Protein AF-A0A4R4LCG3-F1 (afdb_monomer)

Nearest PDB structures (foldseek):
  8xma-assembly1_A  TM=4.421E-01  e=1.703E+00  Homo sapiens
  8zsb-assembly1_B  TM=4.453E-01  e=2.040E+00  Homo sapiens
  8xn1-assembly1_A  TM=3.916E-01  e=2.301E+00  Homo sapiens
  3wgq-assembly1_A  TM=4.290E-01  e=6.408E+00  Clostridium tetani E88
  8xn1-assembly1_B  TM=3.915E-01  e=6.806E+00  Homo sapiens

Mean predicted aligned error: 6.51 Å

Structure (mmCIF, N/CA/C/O backbone):
data_AF-A0A4R4LCG3-F1
#
_entry.id   AF-A0A4R4LCG3-F1
#
loop_
_atom_site.group_PDB
_atom_site.id
_atom_site.type_symbol
_atom_site.label_atom_id
_atom_site.label_alt_id
_atom_site.label_comp_id
_atom_site.label_asym_id
_atom_site.label_entity_id
_atom_site.label_seq_id
_atom_site.pdbx_PDB_ins_code
_atom_site.Cartn_x
_atom_site.Cartn_y
_atom_site.Cartn_z
_atom_site.occupancy
_atom_site.B_iso_or_equiv
_atom_site.auth_seq_id
_atom_site.auth_comp_id
_atom_site.auth_asym_id
_atom_site.auth_atom_id
_atom_site.pdbx_PDB_model_num
ATOM 1 N N . MET A 1 1 ? -8.366 -10.152 -12.809 1.00 72.94 1 MET A N 1
ATOM 2 C CA . MET A 1 1 ? -8.623 -8.871 -12.114 1.00 72.94 1 MET A CA 1
ATOM 3 C C . MET A 1 1 ? -8.380 -7.766 -13.117 1.00 72.94 1 MET A C 1
ATOM 5 O O . MET A 1 1 ? -7.430 -7.906 -13.877 1.00 72.94 1 MET A O 1
ATOM 9 N N . THR A 1 2 ? -9.217 -6.734 -13.146 1.00 79.12 2 THR A N 1
ATOM 10 C CA . THR A 1 2 ? -9.158 -5.692 -14.180 1.00 79.12 2 THR A CA 1
ATOM 11 C C . THR A 1 2 ? -9.152 -4.317 -13.518 1.00 79.12 2 THR A C 1
ATOM 13 O O . THR A 1 2 ? -9.908 -4.125 -12.567 1.00 79.12 2 THR A O 1
ATOM 16 N N . ASP A 1 3 ? -8.297 -3.390 -13.962 1.00 75.56 3 ASP A N 1
ATOM 17 C CA . ASP A 1 3 ? -8.367 -1.995 -13.498 1.00 75.56 3 ASP A CA 1
ATOM 18 C C . ASP A 1 3 ? -9.461 -1.200 -14.235 1.00 75.56 3 ASP A C 1
ATOM 20 O O . ASP A 1 3 ? -10.133 -1.687 -15.146 1.00 75.56 3 ASP A O 1
ATOM 24 N N . HIS A 1 4 ? -9.617 0.069 -13.857 1.00 72.50 4 HIS A N 1
ATOM 25 C CA . HIS A 1 4 ? -10.562 0.990 -14.488 1.00 72.50 4 HIS A CA 1
ATOM 26 C C . HIS A 1 4 ? -10.222 1.330 -15.951 1.00 72.50 4 HIS A C 1
ATOM 28 O O . HIS A 1 4 ? -11.061 1.892 -16.649 1.00 72.50 4 HIS A O 1
ATOM 34 N N . SER A 1 5 ? -9.012 1.010 -16.420 1.00 71.94 5 SER A N 1
ATOM 35 C CA . SER A 1 5 ? -8.612 1.173 -17.821 1.00 71.94 5 SER A CA 1
ATOM 36 C C . SER A 1 5 ? -8.962 -0.040 -18.690 1.00 71.94 5 SER A C 1
ATOM 38 O O . SER A 1 5 ? -8.779 -0.002 -19.906 1.00 71.94 5 SER A O 1
ATOM 40 N N . GLY A 1 6 ? -9.477 -1.115 -18.085 1.00 79.12 6 GLY A N 1
ATOM 41 C CA . GLY A 1 6 ? -9.740 -2.380 -18.766 1.00 79.12 6 GLY A CA 1
ATOM 42 C C . GLY A 1 6 ? -8.518 -3.302 -18.838 1.00 79.12 6 GLY A C 1
ATOM 43 O O . GLY A 1 6 ? -8.605 -4.376 -19.440 1.00 79.12 6 GLY A O 1
ATOM 44 N N . TYR A 1 7 ? -7.390 -2.939 -18.214 1.00 83.50 7 TYR A N 1
ATOM 45 C CA . TYR A 1 7 ? -6.199 -3.784 -18.182 1.00 83.50 7 TYR A CA 1
ATOM 46 C C . TYR A 1 7 ? -6.428 -4.992 -17.280 1.00 83.50 7 TYR A C 1
ATOM 48 O O . TYR A 1 7 ? -6.751 -4.842 -16.103 1.00 83.50 7 TYR A O 1
ATOM 56 N N . THR A 1 8 ? -6.224 -6.196 -17.816 1.00 87.81 8 THR A N 1
ATOM 57 C CA . THR A 1 8 ? -6.342 -7.435 -17.041 1.00 87.81 8 THR A CA 1
ATOM 58 C C . THR A 1 8 ? -4.985 -7.846 -16.487 1.00 87.81 8 THR A C 1
ATOM 60 O O . THR A 1 8 ? -4.067 -8.167 -17.239 1.00 87.81 8 THR A O 1
ATOM 63 N N . PHE A 1 9 ? -4.885 -7.874 -15.162 1.00 86.56 9 PHE A N 1
ATOM 64 C CA . PHE A 1 9 ? -3.697 -8.330 -14.450 1.00 86.56 9 PHE A CA 1
ATOM 65 C C . PHE A 1 9 ? -3.470 -9.819 -14.664 1.00 86.56 9 PHE A C 1
ATOM 67 O O . PHE A 1 9 ? -4.397 -10.631 -14.563 1.00 86.56 9 PHE A O 1
ATOM 74 N N . SER A 1 10 ? -2.215 -10.145 -14.943 1.00 88.94 10 SER A N 1
ATOM 75 C CA . SER A 1 10 ? -1.728 -11.486 -15.215 1.00 88.94 10 SER A CA 1
ATOM 76 C C . SER A 1 10 ? -0.822 -11.981 -14.088 1.00 88.94 10 SER A C 1
ATOM 78 O O . SER A 1 10 ? -0.462 -11.239 -13.173 1.00 88.94 10 SER A O 1
ATOM 80 N N . GLU A 1 11 ? -0.395 -13.238 -14.192 1.00 89.25 11 GLU A N 1
ATOM 81 C CA . GLU A 1 11 ? 0.592 -13.840 -13.290 1.00 89.25 11 GLU A CA 1
ATOM 82 C C . GLU A 1 11 ? 1.872 -13.000 -13.169 1.00 89.25 11 GLU A C 1
ATOM 84 O O . GLU A 1 11 ? 2.453 -12.930 -12.091 1.00 89.25 11 GLU A O 1
ATOM 89 N N . ARG A 1 12 ? 2.272 -12.288 -14.233 1.00 92.12 12 ARG A N 1
ATOM 90 C CA . ARG A 1 12 ? 3.442 -11.400 -14.217 1.00 92.12 12 ARG A CA 1
ATOM 91 C C . ARG A 1 12 ? 3.322 -10.317 -13.149 1.00 92.12 12 ARG A C 1
ATOM 93 O O . ARG A 1 12 ? 4.276 -10.093 -12.414 1.00 92.12 12 ARG A O 1
ATOM 100 N N . GLU A 1 13 ? 2.183 -9.633 -13.064 1.00 92.69 13 GLU A N 1
ATOM 101 C CA . GLU A 1 13 ? 1.999 -8.551 -12.093 1.00 92.69 13 GLU A CA 1
ATOM 102 C C . GLU A 1 13 ? 1.850 -9.091 -10.670 1.00 92.69 13 GLU A C 1
ATOM 104 O O . GLU A 1 13 ? 2.425 -8.519 -9.746 1.00 92.69 13 GLU A O 1
ATOM 109 N N . PHE A 1 14 ? 1.161 -10.223 -10.492 1.00 91.75 14 PHE A N 1
ATOM 110 C CA . PHE A 1 14 ? 1.054 -10.878 -9.185 1.00 91.75 14 PHE A CA 1
ATOM 111 C C . PHE A 1 14 ? 2.423 -11.342 -8.680 1.00 91.75 14 PHE A C 1
ATOM 113 O O . PHE A 1 14 ? 2.841 -10.946 -7.590 1.00 91.75 14 PHE A O 1
ATOM 120 N N . ALA A 1 15 ? 3.188 -12.055 -9.511 1.00 92.50 15 ALA A N 1
ATOM 121 C CA . ALA A 1 15 ? 4.554 -12.464 -9.198 1.00 92.50 15 ALA A CA 1
ATOM 122 C C . ALA A 1 15 ? 5.458 -11.254 -8.934 1.00 92.50 15 ALA A C 1
ATOM 124 O O . ALA A 1 15 ? 6.221 -11.248 -7.965 1.00 92.50 15 ALA A O 1
ATOM 125 N N . PHE A 1 16 ? 5.333 -10.195 -9.746 1.00 94.81 16 PHE A N 1
ATOM 126 C CA . PHE A 1 16 ? 6.096 -8.974 -9.531 1.00 94.81 16 PHE A CA 1
ATOM 127 C C . PHE A 1 16 ? 5.750 -8.321 -8.201 1.00 94.81 16 PHE A C 1
ATOM 129 O O . PHE A 1 16 ? 6.680 -7.940 -7.515 1.00 94.81 16 PHE A O 1
ATOM 136 N N . SER A 1 17 ? 4.478 -8.242 -7.801 1.00 92.69 17 SER A N 1
ATOM 137 C CA . SER A 1 17 ? 4.048 -7.729 -6.486 1.00 92.69 17 SER A CA 1
ATOM 138 C C . SER A 1 17 ? 4.373 -8.668 -5.314 1.00 92.69 17 SER A C 1
ATOM 140 O O . SER A 1 17 ? 4.374 -8.245 -4.162 1.00 92.69 17 SER A O 1
ATOM 142 N N . GLY A 1 18 ? 4.713 -9.932 -5.594 1.00 92.81 18 GLY A N 1
ATOM 143 C CA . GLY A 1 18 ? 4.906 -10.980 -4.588 1.00 92.81 18 GLY A CA 1
ATOM 144 C C . GLY A 1 18 ? 3.620 -11.396 -3.889 1.00 92.81 18 GLY A C 1
ATOM 145 O O . GLY A 1 18 ? 3.667 -11.791 -2.729 1.00 92.81 18 GLY A O 1
ATOM 146 N N . VAL A 1 19 ? 2.496 -11.282 -4.588 1.00 91.62 19 VAL A N 1
ATOM 147 C CA . VAL A 1 19 ? 1.176 -11.675 -4.104 1.00 91.62 19 VAL A CA 1
ATOM 148 C C . VAL A 1 19 ? 0.817 -13.024 -4.721 1.00 91.62 19 VAL A C 1
ATOM 150 O O . VAL A 1 19 ? 0.900 -13.188 -5.942 1.00 91.62 19 VAL A O 1
ATOM 153 N N . SER A 1 20 ? 0.408 -13.990 -3.895 1.00 90.50 20 SER A N 1
ATOM 154 C CA . SER A 1 20 ? -0.093 -15.278 -4.393 1.00 90.50 20 SER A CA 1
ATOM 155 C C . SER A 1 20 ? -1.541 -15.169 -4.897 1.00 90.50 20 SER A C 1
ATOM 157 O O . SER A 1 20 ? -2.292 -14.293 -4.455 1.00 90.50 20 SER A O 1
ATOM 159 N N . PRO A 1 21 ? -1.994 -16.072 -5.786 1.00 87.06 21 PRO A N 1
ATOM 160 C CA . PRO A 1 21 ? -3.405 -16.155 -6.155 1.00 87.06 21 PRO A CA 1
ATOM 161 C C . PRO A 1 21 ? -4.346 -16.313 -4.950 1.00 87.06 21 PRO A C 1
ATOM 163 O O . PRO A 1 21 ? -5.444 -15.757 -4.979 1.00 87.06 21 PRO A O 1
ATOM 166 N N . GLU A 1 22 ? -3.922 -17.012 -3.887 1.00 90.50 22 GLU A N 1
ATOM 167 C CA . GLU A 1 22 ? -4.723 -17.131 -2.660 1.00 90.50 22 GLU A CA 1
ATOM 168 C C . GLU A 1 22 ? -4.878 -15.781 -1.962 1.00 90.50 22 GLU A C 1
ATOM 170 O O . GLU A 1 22 ? -5.989 -15.421 -1.598 1.00 90.50 22 GLU A O 1
ATOM 175 N N . GLN A 1 23 ? -3.814 -14.980 -1.859 1.00 91.88 23 GLN A N 1
ATOM 176 C CA . GLN A 1 23 ? -3.902 -13.644 -1.259 1.00 91.88 23 GLN A CA 1
ATOM 177 C C . GLN A 1 23 ? -4.811 -12.705 -2.060 1.00 91.88 23 GLN A C 1
ATOM 179 O O . GLN A 1 23 ? -5.553 -11.912 -1.483 1.00 91.88 23 GLN A O 1
ATOM 184 N N . VAL A 1 24 ? -4.800 -12.805 -3.395 1.00 89.25 24 VAL A N 1
ATOM 185 C CA . VAL A 1 24 ? -5.755 -12.062 -4.235 1.00 89.25 24 VAL A CA 1
ATOM 186 C C . VAL A 1 24 ? -7.186 -12.517 -3.953 1.00 89.25 24 VAL A C 1
ATOM 188 O O . VAL A 1 24 ? -8.093 -11.685 -3.898 1.00 89.25 24 VAL A O 1
ATOM 191 N N . TRP A 1 25 ? -7.407 -13.823 -3.799 1.00 89.31 25 TRP A N 1
ATOM 192 C CA . TRP A 1 25 ? -8.720 -14.369 -3.469 1.00 89.31 25 TRP A CA 1
ATOM 193 C C . TRP A 1 25 ? -9.198 -13.931 -2.083 1.00 89.31 25 TRP A C 1
ATOM 195 O O . TRP A 1 25 ? -10.339 -13.483 -1.959 1.00 89.31 25 TRP A O 1
ATOM 205 N N . ASP A 1 26 ? -8.333 -14.007 -1.073 1.00 92.75 26 ASP A N 1
ATOM 206 C CA . ASP A 1 26 ? -8.634 -13.592 0.294 1.00 92.75 26 ASP A CA 1
ATOM 207 C C . ASP A 1 26 ? -8.966 -12.099 0.348 1.00 92.75 26 ASP A C 1
ATOM 209 O O . ASP A 1 26 ? -9.985 -11.731 0.927 1.00 92.75 26 ASP A O 1
ATOM 213 N N . MET A 1 27 ? -8.206 -11.247 -0.346 1.00 91.88 27 MET A N 1
ATOM 214 C CA . MET A 1 27 ? -8.524 -9.820 -0.458 1.00 91.88 27 MET A CA 1
ATOM 215 C C . MET A 1 27 ? -9.879 -9.597 -1.137 1.00 91.88 27 MET A C 1
ATOM 217 O O . MET A 1 27 ? -10.705 -8.850 -0.626 1.00 91.88 27 MET A O 1
ATOM 221 N N . ARG A 1 28 ? -10.160 -10.268 -2.262 1.00 87.69 28 ARG A N 1
ATOM 222 C CA . ARG A 1 28 ? -11.447 -10.117 -2.973 1.00 87.69 28 ARG A CA 1
ATOM 223 C C . ARG A 1 28 ? -12.643 -10.638 -2.186 1.00 87.69 28 ARG A C 1
ATOM 225 O O . ARG A 1 28 ? -13.750 -10.155 -2.393 1.00 87.69 28 ARG A O 1
ATOM 232 N N . SER A 1 29 ? -12.419 -11.636 -1.342 1.00 89.75 29 SER A N 1
ATOM 233 C CA . SER A 1 29 ? -13.445 -12.241 -0.494 1.00 89.75 29 SER A CA 1
ATOM 234 C C . SER A 1 29 ? -13.516 -11.584 0.881 1.00 89.75 29 SER A C 1
ATOM 236 O O . SER A 1 29 ? -14.202 -12.113 1.750 1.00 89.75 29 SER A O 1
ATOM 238 N N . HIS A 1 30 ? -12.799 -10.472 1.091 1.00 91.44 30 HIS A N 1
ATOM 239 C CA . HIS A 1 30 ? -12.781 -9.748 2.359 1.00 91.44 30 HIS A CA 1
ATOM 240 C C . HIS A 1 30 ? -12.375 -10.653 3.542 1.00 91.44 30 HIS A C 1
ATOM 242 O O . HIS A 1 30 ? -12.956 -10.596 4.623 1.00 91.44 30 HIS A O 1
ATOM 248 N N . ARG A 1 31 ? -11.380 -11.524 3.329 1.00 93.62 31 ARG A N 1
ATOM 249 C CA . ARG A 1 31 ? -10.801 -12.405 4.357 1.00 93.62 31 ARG A CA 1
ATOM 250 C C . ARG A 1 31 ? -9.495 -11.879 4.930 1.00 93.62 31 ARG A C 1
ATOM 252 O O . ARG A 1 31 ? -9.269 -12.041 6.117 1.00 93.62 31 ARG A O 1
ATOM 259 N N . ALA A 1 32 ? -8.646 -11.267 4.108 1.00 94.81 32 ALA A N 1
ATOM 260 C CA . ALA A 1 32 ? -7.409 -10.621 4.547 1.00 94.81 32 ALA A CA 1
ATOM 261 C C . ALA A 1 32 ? -6.948 -9.590 3.508 1.00 94.81 32 ALA A C 1
ATOM 263 O O . ALA A 1 32 ? -7.122 -9.830 2.311 1.00 94.81 32 ALA A O 1
ATOM 264 N N . PRO A 1 33 ? -6.347 -8.458 3.910 1.00 94.94 33 PRO A N 1
ATOM 265 C CA . PRO A 1 33 ? -5.770 -7.515 2.965 1.00 94.94 33 PRO A CA 1
ATOM 266 C C . PRO A 1 33 ? -4.483 -8.057 2.338 1.00 94.94 33 PRO A C 1
ATOM 268 O O . PRO A 1 33 ? -3.832 -8.965 2.862 1.00 94.94 33 PRO A O 1
ATOM 271 N N . LEU A 1 34 ? -4.083 -7.465 1.212 1.00 93.31 34 LEU A N 1
ATOM 272 C CA . LEU A 1 34 ? -2.829 -7.830 0.554 1.00 93.31 34 LEU A CA 1
ATOM 273 C C . LEU A 1 34 ? -1.634 -7.560 1.468 1.00 93.31 34 LEU A C 1
ATOM 275 O O . LEU A 1 34 ? -1.569 -6.531 2.131 1.00 93.31 34 LEU A O 1
ATOM 279 N N . GLY A 1 35 ? -0.668 -8.479 1.475 1.00 92.06 35 GLY A N 1
ATOM 280 C CA . GLY A 1 35 ? 0.510 -8.375 2.339 1.00 92.06 35 GLY A CA 1
ATOM 281 C C . GLY A 1 35 ? 0.296 -8.867 3.774 1.00 92.06 35 GLY A C 1
ATOM 282 O O . GLY A 1 35 ? 1.245 -8.819 4.557 1.00 92.06 35 GLY A O 1
ATOM 283 N N . MET A 1 36 ? -0.891 -9.387 4.109 1.00 94.19 36 MET A N 1
ATOM 284 C CA . MET A 1 36 ? -1.190 -10.008 5.400 1.00 94.19 36 MET A CA 1
ATOM 285 C C . MET A 1 36 ? -1.772 -11.417 5.211 1.00 94.19 36 MET A C 1
ATOM 287 O O . MET A 1 36 ? -2.437 -11.700 4.215 1.00 94.19 36 MET A O 1
ATOM 291 N N . ARG A 1 37 ? -1.493 -12.330 6.150 1.00 93.88 37 ARG A N 1
ATOM 292 C CA . ARG A 1 37 ? -2.159 -13.644 6.214 1.00 93.88 37 ARG A CA 1
ATOM 293 C C . ARG A 1 37 ? -3.486 -13.527 6.959 1.00 93.88 37 ARG A C 1
ATOM 295 O O . ARG A 1 37 ? -3.621 -12.646 7.804 1.00 93.88 37 ARG A O 1
ATOM 302 N N . THR A 1 38 ? -4.414 -14.450 6.711 1.00 94.88 38 THR A N 1
ATOM 303 C CA . THR A 1 38 ? -5.727 -14.456 7.383 1.00 94.88 38 THR A CA 1
ATOM 304 C C . THR A 1 38 ? -5.585 -14.482 8.906 1.00 94.88 38 THR A C 1
ATOM 306 O O . THR A 1 38 ? -6.203 -13.675 9.585 1.00 94.88 38 THR A O 1
ATOM 309 N N . GLU A 1 39 ? -4.682 -15.297 9.453 1.00 95.38 39 GLU A N 1
ATOM 310 C CA . GLU A 1 39 ? -4.512 -15.402 10.909 1.00 95.38 39 GLU A CA 1
ATOM 311 C C . GLU A 1 39 ? -3.977 -14.101 11.525 1.00 95.38 39 GLU A C 1
ATOM 313 O O . GLU A 1 39 ? -4.370 -13.713 12.621 1.00 95.38 39 GLU A O 1
ATOM 318 N N . GLN A 1 40 ? -3.091 -13.408 10.803 1.00 95.81 40 GLN A N 1
ATOM 319 C CA . GLN A 1 40 ? -2.584 -12.099 11.220 1.00 95.81 40 GLN A CA 1
ATOM 320 C C . GLN A 1 40 ? -3.676 -11.033 11.127 1.00 95.81 40 GLN A C 1
ATOM 322 O O . GLN A 1 40 ? -3.741 -10.148 11.971 1.00 95.81 40 GLN A O 1
ATOM 327 N N . TRP A 1 41 ? -4.537 -11.115 10.115 1.00 96.44 41 TRP A N 1
ATOM 328 C CA . TRP A 1 41 ? -5.649 -10.190 9.954 1.00 96.44 41 TRP A CA 1
ATOM 329 C C . TRP A 1 41 ? -6.702 -10.349 11.052 1.00 96.44 41 TRP A C 1
ATOM 331 O O . TRP A 1 41 ? -7.151 -9.351 11.615 1.00 96.44 41 TRP A O 1
ATOM 341 N N . ASP A 1 42 ? -7.030 -11.584 11.424 1.00 96.44 42 ASP A N 1
ATOM 342 C CA . ASP A 1 42 ? -7.956 -11.864 12.521 1.00 96.44 42 ASP A CA 1
ATOM 343 C C . ASP A 1 42 ? -7.426 -11.306 13.853 1.00 96.44 42 ASP A C 1
ATOM 345 O O . ASP A 1 42 ? -8.148 -10.610 14.571 1.00 96.44 42 ASP A O 1
ATOM 349 N N . GLU A 1 43 ? -6.142 -11.534 14.159 1.00 97.62 43 GLU A N 1
ATOM 350 C CA . GLU A 1 43 ? -5.481 -10.958 15.340 1.00 97.62 43 GLU A CA 1
ATOM 351 C C . GLU A 1 43 ? -5.504 -9.420 15.297 1.00 97.62 43 GLU A C 1
ATOM 353 O O . GLU A 1 43 ? -5.843 -8.769 16.288 1.00 97.62 43 GLU A O 1
ATOM 358 N N . CYS A 1 44 ? -5.228 -8.836 14.128 1.00 97.19 44 CYS A N 1
ATOM 359 C CA . CYS A 1 44 ? -5.250 -7.393 13.899 1.00 97.19 44 CYS A CA 1
ATOM 360 C C . CYS A 1 44 ? -6.608 -6.773 14.229 1.00 97.19 44 CYS A C 1
ATOM 362 O O . CYS A 1 44 ? -6.667 -5.768 14.945 1.00 97.19 44 CYS A O 1
ATOM 364 N N . LEU A 1 45 ? -7.700 -7.394 13.773 1.00 96.31 45 LEU A N 1
ATOM 365 C CA . LEU A 1 45 ? -9.056 -6.914 14.029 1.00 96.31 45 LEU A CA 1
ATOM 366 C C . LEU A 1 45 ? -9.493 -7.103 15.484 1.00 96.31 45 LEU A C 1
ATOM 368 O O . LEU A 1 45 ? -10.178 -6.230 16.022 1.00 96.31 45 LEU A O 1
ATOM 372 N N . VAL A 1 46 ? -9.093 -8.194 16.142 1.00 96.88 46 VAL A N 1
ATOM 373 C CA . VAL A 1 46 ? -9.359 -8.396 17.577 1.00 96.88 46 VAL A CA 1
ATOM 374 C C . VAL A 1 46 ? -8.676 -7.307 18.404 1.00 96.88 46 VAL A C 1
ATOM 376 O O . VAL A 1 46 ? -9.319 -6.671 19.243 1.00 96.88 46 VAL A O 1
ATOM 379 N N . GLU A 1 47 ? -7.395 -7.040 18.141 1.00 97.88 47 GLU A N 1
ATOM 380 C CA . GLU A 1 47 ? -6.655 -5.989 18.842 1.00 97.88 47 GLU A CA 1
ATOM 381 C C . GLU A 1 47 ? -7.193 -4.588 18.516 1.00 97.88 47 GLU A C 1
ATOM 383 O O . GLU A 1 47 ? -7.260 -3.739 19.407 1.00 97.88 47 GLU A O 1
ATOM 388 N N . LEU A 1 48 ? -7.630 -4.347 17.273 1.00 96.69 48 LEU A N 1
ATOM 389 C CA . LEU A 1 48 ? -8.228 -3.074 16.868 1.00 96.69 48 LEU A CA 1
ATOM 390 C C . LEU A 1 48 ? -9.529 -2.809 17.626 1.00 96.69 48 LEU A C 1
ATOM 392 O O . LEU A 1 48 ? -9.708 -1.720 18.164 1.00 96.69 48 LEU A O 1
ATOM 396 N N . ARG A 1 49 ? -10.419 -3.805 17.728 1.00 95.75 49 ARG A N 1
ATOM 397 C CA . ARG A 1 49 ? -11.667 -3.695 18.504 1.00 95.75 49 ARG A CA 1
ATOM 398 C C . ARG A 1 49 ? -11.390 -3.392 19.973 1.00 95.75 49 ARG A C 1
ATOM 400 O O . ARG A 1 49 ? -12.033 -2.516 20.546 1.00 95.75 49 ARG A O 1
ATOM 407 N N . ALA A 1 50 ? -10.407 -4.065 20.568 1.00 95.81 50 ALA A N 1
ATOM 408 C CA . ALA A 1 50 ? -10.010 -3.805 21.949 1.00 95.81 50 ALA A CA 1
ATOM 409 C C . ALA A 1 50 ? -9.460 -2.379 22.134 1.00 95.81 50 ALA A C 1
ATOM 411 O O . ALA A 1 50 ? -9.821 -1.704 23.098 1.00 95.81 50 ALA A O 1
ATOM 412 N N . ALA A 1 51 ? -8.628 -1.902 21.202 1.00 95.56 51 ALA A N 1
ATOM 413 C CA . ALA A 1 51 ? -8.077 -0.550 21.2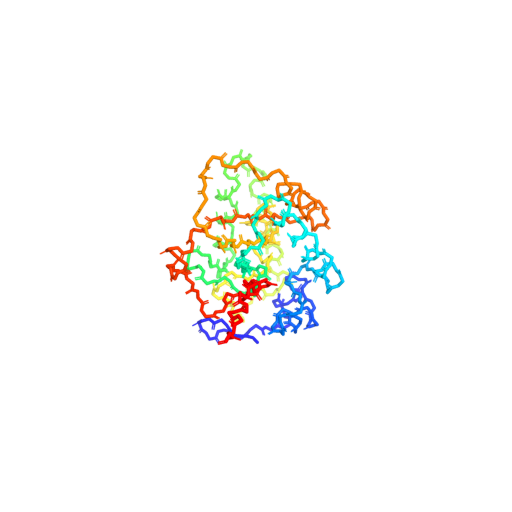34 1.00 95.56 51 ALA A CA 1
ATOM 414 C C . ALA A 1 51 ? -9.158 0.525 21.043 1.00 95.56 51 ALA A C 1
ATOM 416 O O . ALA A 1 51 ? -9.175 1.507 21.783 1.00 95.56 51 ALA A O 1
ATOM 417 N N . LEU A 1 52 ? -10.088 0.309 20.105 1.00 93.19 52 LEU A N 1
ATOM 418 C CA . LEU A 1 52 ? -11.255 1.168 19.904 1.00 93.19 52 LEU A CA 1
ATOM 419 C C . LEU A 1 52 ? -12.072 1.262 21.188 1.00 93.19 52 LEU A C 1
ATOM 421 O O . LEU A 1 52 ? -12.298 2.365 21.668 1.00 93.19 52 LEU A O 1
ATOM 425 N N . LEU A 1 53 ? -12.453 0.131 21.787 1.00 92.12 53 LEU A N 1
ATOM 426 C CA . LEU A 1 53 ? -13.230 0.116 23.026 1.00 92.12 53 LEU A CA 1
ATOM 427 C C . LEU A 1 53 ? -12.501 0.832 24.171 1.00 92.12 53 LEU A C 1
ATOM 429 O O . LEU A 1 53 ? -13.113 1.630 24.878 1.00 92.12 53 LEU A O 1
ATOM 433 N N . PHE A 1 54 ? -11.199 0.582 24.335 1.00 92.94 54 PHE A N 1
ATOM 434 C CA . PHE A 1 54 ? -10.390 1.192 25.392 1.00 92.94 54 PHE A CA 1
ATOM 435 C C . PHE A 1 54 ? -10.309 2.714 25.255 1.00 92.94 54 PHE A C 1
ATOM 437 O O . PHE A 1 54 ? -10.525 3.436 26.227 1.00 92.94 54 PHE A O 1
ATOM 444 N N . ASP A 1 55 ? -10.053 3.207 24.043 1.00 92.00 55 ASP A N 1
ATOM 445 C CA . ASP A 1 55 ? -10.037 4.644 23.768 1.00 92.00 55 ASP A CA 1
ATOM 446 C C . ASP A 1 55 ? -11.468 5.218 23.653 1.00 92.00 55 ASP A C 1
ATOM 448 O O . ASP A 1 55 ? -11.658 6.425 23.502 1.00 92.00 55 ASP A O 1
ATOM 452 N N . GLY A 1 56 ? -12.500 4.375 23.779 1.00 89.31 56 GLY A N 1
ATOM 453 C CA . GLY A 1 56 ? -13.919 4.717 23.863 1.00 89.31 56 GLY A CA 1
ATOM 454 C C . GLY A 1 56 ? -14.658 4.824 22.521 1.00 89.31 56 GLY A C 1
ATOM 455 O O . GLY A 1 56 ? -15.788 5.293 22.489 1.00 89.31 56 GLY A O 1
ATOM 456 N N . PHE A 1 57 ? -14.059 4.395 21.422 1.00 88.62 57 PHE A N 1
ATOM 457 C CA . PHE A 1 57 ? -14.648 4.311 20.083 1.00 88.62 57 PHE A CA 1
ATOM 458 C C . PHE A 1 57 ? -15.481 3.028 19.886 1.00 88.62 57 PHE A C 1
ATOM 460 O O . PHE A 1 57 ? -15.406 2.395 18.836 1.00 88.62 57 PHE A O 1
ATOM 467 N N . GLY A 1 58 ? -16.240 2.603 20.902 1.00 85.94 58 GLY A N 1
ATOM 468 C CA . GLY A 1 58 ? -16.989 1.338 20.874 1.00 85.94 58 GLY A CA 1
ATOM 469 C C . GLY A 1 58 ? -18.086 1.286 19.804 1.00 85.94 58 GLY A C 1
ATOM 470 O O . GLY A 1 58 ? -18.373 0.221 19.275 1.00 85.94 58 GLY A O 1
ATOM 471 N N . ASP A 1 59 ? -18.638 2.440 19.424 1.00 86.44 59 ASP A N 1
ATOM 472 C CA . ASP A 1 59 ? -19.657 2.564 18.379 1.00 86.44 59 ASP A CA 1
ATOM 473 C C . ASP A 1 59 ? -19.063 2.804 16.978 1.00 86.44 59 ASP A C 1
ATOM 475 O O . ASP A 1 59 ? -19.795 3.106 16.033 1.00 86.44 59 ASP A O 1
ATOM 479 N N . ALA A 1 60 ? -17.738 2.747 16.828 1.00 89.00 60 ALA A N 1
ATOM 480 C CA . ALA A 1 60 ? -17.096 3.135 15.585 1.00 89.00 60 ALA A CA 1
ATOM 481 C C . ALA A 1 60 ? -17.343 2.134 14.452 1.00 89.00 60 ALA A C 1
ATOM 483 O O . ALA A 1 60 ? -17.141 0.930 14.594 1.00 89.00 60 ALA A O 1
ATOM 484 N N . GLU A 1 61 ? -17.665 2.669 13.278 1.00 91.19 61 GLU A N 1
ATOM 485 C CA . GLU A 1 61 ? -17.506 1.95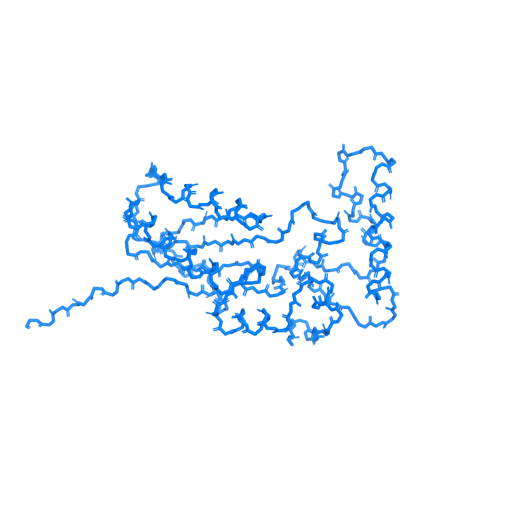9 12.016 1.00 91.19 61 GLU A CA 1
ATOM 486 C C . GLU A 1 61 ? -16.045 2.080 11.578 1.00 91.19 61 GLU A C 1
ATOM 488 O O . GLU A 1 61 ? -15.488 3.184 11.560 1.00 91.19 61 GLU A O 1
ATOM 493 N N . VAL A 1 62 ? -15.426 0.970 11.177 1.00 92.06 62 VAL A N 1
ATOM 494 C CA . VAL A 1 62 ? -14.075 0.997 10.608 1.00 92.06 62 VAL A CA 1
ATOM 495 C C . VAL A 1 62 ? -14.061 0.422 9.206 1.00 92.06 62 VAL A C 1
ATOM 497 O O . VAL A 1 62 ? -14.594 -0.660 8.946 1.00 92.06 62 VAL A O 1
ATOM 500 N N . ARG A 1 63 ? -13.387 1.141 8.306 1.00 92.69 63 ARG A N 1
ATOM 501 C CA . ARG A 1 63 ? -13.129 0.711 6.933 1.00 92.69 63 ARG A CA 1
ATOM 502 C C . ARG A 1 63 ? -11.644 0.653 6.638 1.00 92.69 63 ARG A C 1
ATOM 504 O O . ARG A 1 63 ? -10.908 1.556 7.028 1.00 92.69 63 ARG A O 1
ATOM 511 N N . LEU A 1 64 ? -11.233 -0.365 5.894 1.00 92.25 64 LEU A N 1
ATOM 512 C CA . LEU A 1 64 ? -9.914 -0.432 5.286 1.00 92.25 64 LEU A CA 1
ATOM 513 C C . LEU A 1 64 ? -9.950 0.218 3.897 1.00 92.25 64 LEU A C 1
ATOM 515 O O . LEU A 1 64 ? -10.802 -0.087 3.060 1.00 92.25 64 LEU A O 1
ATOM 519 N N . LEU A 1 65 ? -8.989 1.102 3.662 1.00 87.69 65 LEU A N 1
ATOM 520 C CA . LEU A 1 65 ? -8.814 1.893 2.456 1.00 87.69 65 LEU A CA 1
ATOM 521 C C . LEU A 1 65 ? -7.446 1.629 1.819 1.00 87.69 65 LEU A C 1
ATOM 523 O O 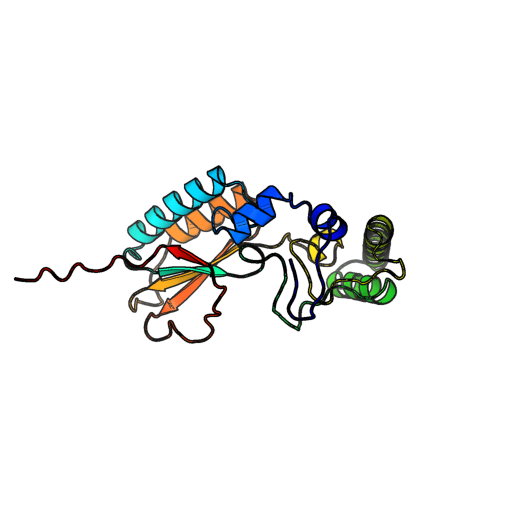. LEU A 1 65 ? -6.565 0.965 2.371 1.00 87.69 65 LEU A O 1
ATOM 527 N N . GLY A 1 66 ? -7.265 2.210 0.635 1.00 79.38 66 GLY A N 1
ATOM 528 C CA . GLY A 1 66 ? -5.969 2.262 -0.023 1.00 79.38 66 GLY A CA 1
ATOM 529 C C . GLY A 1 66 ? -5.524 0.926 -0.635 1.00 79.38 66 GLY A C 1
ATOM 530 O O . GLY A 1 66 ? -6.349 0.050 -0.904 1.00 79.38 66 GLY A O 1
ATOM 531 N N . PRO A 1 67 ? -4.218 0.781 -0.921 1.00 74.44 67 PRO A N 1
ATOM 532 C CA . PRO A 1 67 ? -3.689 -0.367 -1.660 1.00 74.44 67 PRO A CA 1
ATOM 533 C C . PRO A 1 67 ? -3.752 -1.691 -0.877 1.00 74.44 67 PRO A C 1
ATOM 535 O O . PRO A 1 67 ? -3.809 -2.755 -1.480 1.00 74.44 67 PRO A O 1
ATOM 538 N N . GLY A 1 68 ? -3.803 -1.663 0.459 1.00 77.75 68 GLY A N 1
ATOM 539 C CA . GLY A 1 68 ? -4.033 -2.879 1.251 1.00 77.75 68 GLY A CA 1
ATOM 540 C C . GLY A 1 68 ? -5.418 -3.499 1.016 1.00 77.75 68 GLY A C 1
ATOM 541 O O . GLY A 1 68 ? -5.559 -4.722 1.012 1.00 77.75 68 GLY A O 1
ATOM 542 N N . ALA A 1 69 ? -6.430 -2.665 0.750 1.00 84.12 69 ALA A N 1
ATOM 543 C CA . ALA A 1 69 ? -7.788 -3.101 0.420 1.00 84.12 69 ALA A CA 1
ATOM 544 C C . ALA A 1 69 ? -7.975 -3.446 -1.070 1.00 84.12 69 ALA A C 1
ATOM 546 O O . ALA A 1 69 ? -9.005 -4.008 -1.442 1.00 84.12 69 ALA A O 1
ATOM 547 N N . ARG A 1 70 ? -7.030 -3.064 -1.947 1.00 85.19 70 ARG A N 1
ATOM 548 C CA . ARG A 1 70 ? -7.171 -3.176 -3.409 1.00 85.19 70 ARG A CA 1
ATOM 549 C C . ARG A 1 70 ? -5.832 -3.366 -4.105 1.00 85.19 70 ARG A C 1
ATOM 551 O O . ARG A 1 70 ? -4.922 -2.566 -3.946 1.00 85.19 70 ARG A O 1
ATOM 558 N N . PHE A 1 71 ? -5.767 -4.310 -5.039 1.00 85.88 71 PHE A N 1
ATOM 559 C CA . PHE A 1 71 ? -4.547 -4.537 -5.818 1.00 85.88 71 PHE A CA 1
ATOM 560 C C . PHE A 1 71 ? -4.106 -3.338 -6.675 1.00 85.88 71 PHE A C 1
ATOM 562 O O . PHE A 1 71 ? -2.919 -3.184 -6.931 1.00 85.88 71 PHE A O 1
ATOM 569 N N . CYS A 1 72 ? -5.031 -2.496 -7.143 1.00 86.06 72 CYS A N 1
ATOM 570 C CA . CYS A 1 72 ? -4.730 -1.379 -8.042 1.00 86.06 72 CYS A CA 1
ATOM 571 C C . CYS A 1 72 ? -5.072 -0.048 -7.386 1.00 86.06 72 CYS A C 1
ATOM 573 O O . CYS A 1 72 ? -6.152 0.118 -6.812 1.00 86.06 72 CYS A O 1
ATOM 575 N N . SER A 1 73 ? -4.194 0.938 -7.550 1.00 80.62 73 SER A N 1
ATOM 576 C CA . SER A 1 73 ? -4.499 2.302 -7.152 1.00 80.62 73 SER A CA 1
ATOM 577 C C . SER A 1 73 ? -5.586 2.891 -8.049 1.00 80.62 73 SER A C 1
ATOM 579 O O . SER A 1 73 ? -5.537 2.792 -9.274 1.00 80.62 73 SER A O 1
ATOM 581 N N . GLN A 1 74 ? -6.556 3.556 -7.427 1.00 73.12 74 GLN A N 1
ATOM 582 C CA . GLN A 1 74 ? -7.532 4.398 -8.120 1.00 73.12 74 GLN A CA 1
ATOM 583 C C . GLN A 1 74 ? -7.161 5.891 -8.047 1.00 73.12 74 GLN A C 1
ATOM 585 O O . GLN A 1 74 ? -7.986 6.735 -8.398 1.00 73.12 74 GLN A O 1
ATOM 590 N N . ASP A 1 75 ? -5.965 6.239 -7.549 1.00 75.94 75 ASP A N 1
ATOM 591 C CA . ASP A 1 75 ? -5.456 7.611 -7.625 1.00 75.94 75 ASP A CA 1
ATOM 592 C C . ASP A 1 75 ? -4.879 7.832 -9.033 1.00 75.94 75 ASP A C 1
ATOM 594 O O . ASP A 1 75 ? -3.860 7.224 -9.365 1.00 75.94 75 ASP A O 1
ATOM 598 N N . PRO A 1 76 ? -5.476 8.701 -9.871 1.00 72.50 76 PRO A N 1
ATOM 599 C CA . PRO A 1 76 ? -4.977 8.955 -11.223 1.00 72.50 76 PRO A CA 1
ATOM 600 C C . PRO A 1 76 ? -3.575 9.583 -11.230 1.00 72.50 76 PRO A C 1
ATOM 602 O O . PRO A 1 76 ? -2.884 9.547 -12.245 1.00 72.50 76 PRO A O 1
ATOM 605 N N . ARG A 1 77 ? -3.119 10.136 -10.098 1.00 77.50 77 ARG A N 1
ATOM 606 C CA . ARG A 1 77 ? -1.750 10.643 -9.925 1.00 77.50 77 ARG A CA 1
ATOM 607 C C . ARG A 1 77 ? -0.744 9.521 -9.644 1.00 77.50 77 ARG A C 1
ATOM 609 O O . ARG A 1 77 ? 0.457 9.769 -9.685 1.00 77.50 77 ARG A O 1
ATOM 616 N N . LYS A 1 78 ? -1.209 8.297 -9.368 1.00 82.31 78 LYS A N 1
ATOM 617 C CA . LYS A 1 78 ? -0.391 7.095 -9.162 1.00 82.31 78 LYS A CA 1
ATOM 618 C C . LYS A 1 78 ? -0.533 6.152 -10.359 1.00 82.31 78 LYS A C 1
ATOM 620 O O . LYS A 1 78 ? -1.330 5.216 -10.360 1.00 82.31 78 LYS A O 1
ATOM 625 N N . TRP A 1 79 ? 0.287 6.374 -11.378 1.00 89.44 79 TRP A N 1
ATOM 626 C CA . TRP A 1 79 ? 0.342 5.510 -12.560 1.00 89.44 79 TRP A CA 1
ATOM 627 C C . TRP A 1 79 ? 1.621 4.672 -12.586 1.00 89.44 79 TRP A C 1
ATOM 629 O O . TRP A 1 79 ? 2.639 5.063 -12.013 1.00 89.44 79 TRP A O 1
ATOM 639 N N . PHE A 1 80 ? 1.583 3.523 -13.253 1.00 93.25 80 PHE A N 1
ATOM 640 C CA . PHE A 1 80 ? 2.744 2.659 -13.446 1.00 93.25 80 PHE A CA 1
ATOM 641 C C . PHE A 1 80 ? 3.610 3.175 -14.613 1.00 93.25 80 PHE A C 1
ATOM 643 O O . PHE A 1 80 ? 3.047 3.643 -15.605 1.00 93.25 80 PHE A O 1
ATOM 650 N N . PRO A 1 81 ? 4.954 3.118 -14.543 1.00 94.75 81 PRO A N 1
ATOM 651 C CA . PRO A 1 81 ? 5.812 3.615 -15.620 1.00 94.75 81 PRO A CA 1
ATOM 652 C C . PRO A 1 81 ? 5.592 2.873 -16.944 1.00 94.75 81 PRO A C 1
ATOM 654 O O . PRO A 1 81 ? 5.671 1.640 -17.006 1.00 94.75 81 PRO A O 1
ATOM 657 N N . GLN A 1 82 ? 5.379 3.621 -18.027 1.00 94.19 82 GLN A N 1
ATOM 658 C CA . GLN A 1 82 ? 5.062 3.057 -19.341 1.00 94.19 82 GLN A CA 1
ATOM 659 C C . GLN A 1 82 ? 6.311 2.729 -20.163 1.00 94.19 82 GLN A C 1
ATOM 661 O O . GLN A 1 82 ? 6.243 1.948 -21.113 1.00 94.19 82 GLN A O 1
ATOM 666 N N . ASN A 1 83 ? 7.475 3.263 -19.796 1.00 95.12 83 ASN A N 1
ATOM 667 C CA . ASN A 1 83 ? 8.758 2.933 -20.412 1.00 95.12 83 ASN A CA 1
ATOM 668 C C . ASN A 1 83 ? 9.936 3.133 -19.440 1.00 95.12 83 ASN A C 1
ATOM 670 O O . ASN A 1 83 ? 9.796 3.715 -18.365 1.00 95.12 83 ASN A O 1
ATOM 674 N N . GLU A 1 84 ? 11.115 2.645 -19.833 1.00 96.88 84 GLU A N 1
ATOM 675 C CA . GLU A 1 84 ? 12.328 2.699 -19.005 1.00 96.88 84 GLU A CA 1
ATOM 676 C C . GLU A 1 84 ? 12.807 4.129 -18.734 1.00 96.88 84 GLU A C 1
ATOM 678 O O . GLU A 1 84 ? 13.302 4.413 -17.645 1.00 96.88 84 GLU A O 1
ATOM 683 N N . SER A 1 85 ? 12.651 5.039 -19.703 1.00 96.56 85 SER A N 1
ATOM 684 C CA . SER A 1 85 ? 13.049 6.440 -19.535 1.00 96.56 85 SER A CA 1
ATOM 685 C C . SER A 1 85 ? 12.190 7.130 -18.482 1.00 96.56 85 SER A C 1
ATOM 687 O O . SER A 1 85 ? 12.705 7.880 -17.657 1.00 96.56 85 SER A O 1
ATOM 689 N N . GLU A 1 86 ? 10.886 6.867 -18.495 1.00 95.81 86 GLU A N 1
ATOM 690 C CA . GLU A 1 86 ? 9.945 7.384 -17.511 1.00 95.81 86 GLU A CA 1
ATOM 691 C C . GLU A 1 86 ? 10.257 6.853 -16.108 1.00 95.81 86 GLU A C 1
ATOM 693 O O . GLU A 1 86 ? 10.340 7.634 -15.159 1.00 95.81 86 GLU A O 1
ATOM 698 N N . LEU A 1 87 ? 10.503 5.542 -15.985 1.00 96.88 87 LEU A N 1
ATOM 699 C CA . LEU A 1 87 ? 10.914 4.934 -14.721 1.00 96.88 87 LEU A CA 1
ATOM 700 C C . LEU A 1 87 ? 12.205 5.569 -14.194 1.00 96.88 87 LEU A C 1
ATOM 702 O O . LEU A 1 87 ? 12.254 5.981 -13.036 1.00 96.88 87 LEU A O 1
ATOM 706 N N . ARG A 1 88 ? 13.230 5.699 -15.046 1.00 97.50 88 ARG A N 1
ATOM 707 C CA . ARG A 1 88 ? 14.510 6.313 -14.672 1.00 97.50 88 ARG A CA 1
ATOM 708 C C . ARG A 1 88 ? 14.312 7.738 -14.155 1.00 97.50 88 ARG A C 1
ATOM 710 O O . ARG A 1 88 ? 14.795 8.054 -13.070 1.00 97.50 88 ARG A O 1
ATOM 717 N N . SER A 1 89 ? 13.572 8.574 -14.885 1.00 96.12 89 SER A N 1
ATOM 718 C CA . SER A 1 89 ? 13.270 9.949 -14.462 1.00 96.12 89 SER A CA 1
ATOM 719 C C . SER A 1 89 ? 12.555 9.988 -13.115 1.00 96.12 89 SER A C 1
ATOM 721 O O . SER A 1 89 ? 12.921 10.782 -12.248 1.00 96.12 89 SER A O 1
ATOM 723 N N . ARG A 1 90 ? 11.575 9.102 -12.907 1.00 95.31 90 ARG A N 1
ATOM 724 C CA . ARG A 1 90 ? 10.828 9.030 -11.651 1.00 95.31 90 ARG A CA 1
ATOM 725 C C . ARG A 1 90 ? 11.718 8.636 -10.474 1.00 95.31 90 ARG A C 1
ATOM 727 O O . ARG A 1 90 ? 11.649 9.289 -9.440 1.00 95.31 90 ARG A O 1
ATOM 734 N N . VAL A 1 91 ? 12.573 7.625 -10.628 1.00 96.12 91 VAL A N 1
ATOM 735 C CA . VAL A 1 91 ? 13.495 7.191 -9.562 1.00 96.12 91 VAL A CA 1
ATOM 736 C C . VAL A 1 91 ? 14.500 8.297 -9.230 1.00 96.12 91 VAL A C 1
ATOM 738 O O . VAL A 1 91 ? 14.707 8.607 -8.059 1.00 96.12 91 VAL A O 1
ATOM 741 N N . ILE A 1 92 ? 15.067 8.970 -10.237 1.00 95.88 92 ILE A N 1
ATOM 742 C CA . ILE A 1 92 ? 15.982 10.106 -10.020 1.00 95.88 92 ILE A CA 1
ATOM 743 C C . ILE A 1 92 ? 15.282 11.258 -9.287 1.00 95.88 92 ILE A C 1
ATOM 745 O O . ILE A 1 92 ? 15.877 11.879 -8.404 1.00 95.88 92 ILE A O 1
ATOM 749 N N . GLN A 1 93 ? 14.034 11.561 -9.657 1.00 94.25 93 GLN A N 1
ATOM 750 C CA . GLN A 1 93 ? 13.247 12.616 -9.022 1.00 94.25 93 GLN A CA 1
ATOM 751 C C . GLN A 1 93 ? 12.892 12.267 -7.573 1.00 94.25 93 GLN A C 1
ATOM 753 O O . GLN A 1 93 ? 12.993 13.130 -6.699 1.00 94.25 93 GLN A O 1
ATOM 758 N N . HIS A 1 94 ? 12.495 11.020 -7.324 1.00 93.75 94 HIS A N 1
ATOM 759 C CA . HIS A 1 94 ? 12.162 10.515 -5.994 1.00 93.75 94 HIS A CA 1
ATOM 760 C C . HIS A 1 94 ? 13.370 10.615 -5.053 1.00 93.75 94 HIS A C 1
ATOM 762 O O . HIS A 1 94 ? 13.279 11.193 -3.974 1.00 93.75 94 HIS A 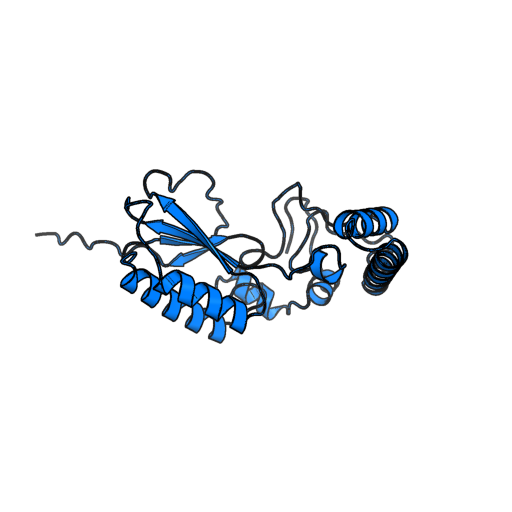O 1
ATOM 768 N N . HIS A 1 95 ? 14.552 10.213 -5.527 1.00 92.88 95 HIS A N 1
ATOM 769 C CA . HIS A 1 95 ? 15.801 10.252 -4.758 1.00 92.88 95 HIS A CA 1
ATOM 770 C C . HIS A 1 95 ? 16.574 11.575 -4.886 1.00 92.88 95 HIS A C 1
ATOM 772 O O . HIS A 1 95 ? 17.789 11.587 -4.715 1.00 92.88 95 HIS A O 1
ATOM 778 N N . ARG A 1 96 ? 15.919 12.715 -5.166 1.00 93.31 96 ARG A N 1
ATOM 779 C CA . ARG A 1 96 ? 16.586 14.019 -5.422 1.00 93.31 96 ARG A CA 1
ATOM 780 C C . ARG A 1 96 ? 17.533 14.519 -4.319 1.00 93.31 96 ARG A C 1
ATOM 782 O O . ARG A 1 96 ? 18.334 15.405 -4.588 1.00 93.31 96 ARG A O 1
ATOM 789 N N . GLY A 1 97 ? 17.397 14.009 -3.094 1.00 93.56 97 GLY A N 1
ATOM 790 C CA . GLY A 1 97 ? 18.268 14.344 -1.962 1.00 93.56 97 GLY A CA 1
ATOM 791 C C . GLY A 1 97 ? 19.559 13.518 -1.886 1.00 93.56 97 GLY A C 1
ATOM 792 O O . GLY A 1 97 ? 20.433 13.848 -1.091 1.00 93.56 97 GLY A O 1
ATOM 793 N N . ALA A 1 98 ? 19.684 12.454 -2.683 1.00 94.81 98 ALA A N 1
ATOM 794 C CA . ALA A 1 98 ? 20.884 11.626 -2.760 1.00 94.81 98 ALA A CA 1
ATOM 795 C C . ALA A 1 98 ? 21.916 12.205 -3.747 1.00 94.81 98 ALA A C 1
ATOM 797 O O . ALA A 1 98 ? 21.596 13.065 -4.571 1.00 94.81 98 ALA A O 1
ATOM 798 N N . SER A 1 99 ? 23.156 11.708 -3.688 1.00 96.88 99 SER A N 1
ATOM 799 C CA . SER A 1 99 ? 24.199 12.059 -4.659 1.00 96.88 99 SER A CA 1
ATOM 800 C C . SER A 1 99 ? 23.841 11.594 -6.073 1.00 96.88 99 SER A C 1
ATOM 802 O O . SER A 1 99 ? 23.079 10.645 -6.255 1.00 96.88 99 SER A O 1
ATOM 804 N N . ASP A 1 100 ? 24.423 12.234 -7.087 1.00 96.00 100 ASP A N 1
ATOM 805 C CA . ASP A 1 100 ? 24.194 11.885 -8.495 1.00 96.00 100 ASP A CA 1
ATOM 806 C C . ASP A 1 100 ? 24.489 10.408 -8.782 1.00 96.00 100 ASP A C 1
ATOM 808 O O . ASP A 1 100 ? 23.646 9.724 -9.364 1.00 96.00 100 ASP A O 1
ATOM 812 N N . ASP A 1 101 ? 25.616 9.893 -8.286 1.00 96.88 101 ASP A N 1
ATOM 813 C CA . ASP A 1 101 ? 25.999 8.485 -8.442 1.00 96.88 101 ASP A CA 1
ATOM 814 C C . ASP A 1 101 ? 24.966 7.533 -7.829 1.00 96.88 101 ASP A C 1
ATOM 816 O O . ASP A 1 101 ? 24.593 6.529 -8.439 1.00 96.88 101 ASP A O 1
ATOM 820 N N . GLU A 1 102 ? 24.453 7.855 -6.639 1.00 96.19 102 GLU A N 1
ATOM 821 C CA . GLU A 1 102 ? 23.447 7.030 -5.970 1.00 96.19 102 GLU A CA 1
ATOM 822 C C . GLU A 1 102 ? 22.110 7.063 -6.718 1.00 96.19 102 GLU A C 1
ATOM 824 O O . GLU A 1 102 ? 21.467 6.022 -6.888 1.00 96.19 102 GLU A O 1
ATOM 829 N N . ARG A 1 103 ? 21.702 8.235 -7.221 1.00 96.31 103 ARG A N 1
ATOM 830 C CA . ARG A 1 103 ? 20.477 8.383 -8.021 1.00 96.31 103 ARG A CA 1
ATOM 831 C C . ARG A 1 103 ? 20.553 7.578 -9.313 1.00 96.31 103 ARG A C 1
ATOM 833 O O . ARG A 1 103 ? 19.602 6.866 -9.635 1.00 96.31 103 ARG A O 1
ATOM 840 N N . LEU A 1 104 ? 21.677 7.657 -10.026 1.00 96.62 104 LEU A N 1
ATOM 841 C CA . LEU A 1 104 ? 21.901 6.901 -11.260 1.00 96.62 104 LEU A CA 1
ATOM 842 C C . LEU A 1 104 ? 21.914 5.395 -10.990 1.00 96.62 104 LEU A C 1
ATOM 844 O O . LEU A 1 104 ? 21.191 4.652 -11.654 1.00 96.62 104 LEU A O 1
ATOM 848 N N . ARG A 1 105 ? 22.632 4.952 -9.951 1.00 96.81 105 ARG A N 1
ATOM 849 C CA . ARG A 1 105 ? 22.682 3.542 -9.541 1.00 96.81 105 ARG A CA 1
ATOM 850 C C . ARG A 1 105 ? 21.296 2.988 -9.206 1.00 96.81 105 ARG A C 1
ATOM 852 O O . ARG A 1 105 ? 20.949 1.894 -9.648 1.00 96.81 105 ARG A O 1
ATOM 859 N N . ARG A 1 106 ? 20.484 3.730 -8.445 1.00 96.38 106 ARG A N 1
ATOM 860 C CA . ARG A 1 106 ? 19.099 3.335 -8.127 1.00 96.38 106 ARG A CA 1
ATOM 861 C C . ARG A 1 106 ? 18.235 3.254 -9.374 1.00 96.38 106 ARG A C 1
ATOM 863 O O . ARG A 1 106 ? 17.502 2.285 -9.542 1.00 96.38 106 ARG A O 1
ATOM 870 N N . ALA A 1 107 ? 18.342 4.237 -10.261 1.00 97.56 107 ALA A N 1
ATOM 871 C CA . ALA A 1 107 ? 17.553 4.255 -11.480 1.00 97.56 107 ALA A CA 1
ATOM 872 C C . ALA A 1 107 ? 17.925 3.107 -12.434 1.00 97.56 107 ALA A C 1
ATOM 874 O O . ALA A 1 107 ? 17.038 2.492 -13.025 1.00 97.56 107 ALA A O 1
ATOM 875 N N . ASP A 1 108 ? 19.207 2.759 -12.538 1.00 97.75 108 ASP A N 1
ATOM 876 C CA . ASP A 1 108 ? 19.659 1.613 -13.329 1.00 97.75 108 ASP A CA 1
ATOM 877 C C . ASP A 1 108 ? 19.208 0.278 -12.724 1.00 97.75 108 ASP A C 1
ATOM 879 O O . ASP A 1 108 ? 18.734 -0.596 -13.455 1.00 97.75 108 ASP A O 1
ATOM 883 N N . ASN A 1 109 ? 19.252 0.140 -11.395 1.00 97.62 109 ASN A N 1
ATOM 884 C CA . ASN A 1 109 ? 18.703 -1.028 -10.701 1.00 97.62 109 ASN A CA 1
ATOM 885 C C . ASN A 1 109 ? 17.193 -1.173 -10.935 1.00 97.62 109 ASN A C 1
ATOM 887 O O . ASN A 1 109 ? 16.718 -2.266 -11.247 1.00 97.62 109 ASN A O 1
ATOM 891 N N . ALA A 1 110 ? 16.440 -0.077 -10.842 1.00 97.62 110 ALA A N 1
ATOM 892 C CA . ALA A 1 110 ? 15.007 -0.064 -11.110 1.00 97.62 110 ALA A CA 1
ATOM 893 C C . ALA A 1 110 ? 14.691 -0.505 -12.547 1.00 97.62 110 ALA A C 1
ATOM 895 O O . ALA A 1 110 ? 13.832 -1.362 -12.764 1.00 97.62 110 ALA A O 1
ATOM 896 N N . VAL A 1 111 ? 15.425 0.019 -13.534 1.00 98.00 111 VAL A N 1
ATOM 897 C CA . VAL A 1 111 ? 15.286 -0.384 -14.942 1.00 98.00 111 VAL A CA 1
ATOM 898 C C . VAL A 1 111 ? 15.648 -1.859 -15.137 1.00 98.00 111 VAL A C 1
ATOM 900 O O . VAL A 1 111 ? 14.953 -2.564 -15.869 1.00 98.00 111 VAL A O 1
ATOM 903 N N . ALA A 1 112 ? 16.683 -2.365 -14.463 1.00 97.69 112 ALA A N 1
ATOM 904 C CA . ALA A 1 112 ? 17.031 -3.784 -14.511 1.00 97.69 112 ALA A CA 1
ATOM 905 C C . ALA A 1 112 ? 15.898 -4.673 -13.968 1.00 97.69 112 ALA A C 1
ATOM 907 O O . ALA A 1 112 ? 15.532 -5.653 -14.620 1.00 97.69 112 ALA A O 1
ATOM 908 N N . LYS A 1 113 ? 15.281 -4.301 -12.837 1.00 97.19 113 LYS A N 1
ATOM 909 C CA . LYS A 1 113 ? 14.104 -4.998 -12.284 1.00 97.19 113 LYS A CA 1
ATOM 910 C C . LYS A 1 113 ? 12.911 -4.948 -13.244 1.00 97.19 113 LYS A C 1
ATOM 912 O O . LYS A 1 113 ? 12.271 -5.970 -13.479 1.00 97.19 113 LYS A O 1
ATOM 917 N N . TYR A 1 114 ? 12.651 -3.789 -13.849 1.00 96.50 114 TYR A N 1
ATOM 918 C CA . TYR A 1 114 ? 11.582 -3.590 -14.833 1.00 96.50 114 TYR A CA 1
ATOM 919 C C . TYR A 1 114 ? 11.763 -4.474 -16.081 1.00 96.50 114 TYR A C 1
ATOM 921 O O . TYR A 1 114 ? 10.815 -5.122 -16.536 1.00 96.50 114 TYR A O 1
ATOM 929 N N . ARG A 1 115 ? 12.997 -4.572 -16.595 1.00 96.00 115 ARG A N 1
ATOM 930 C CA . ARG A 1 115 ? 13.371 -5.471 -17.701 1.00 96.00 115 ARG A CA 1
ATOM 931 C C . ARG A 1 115 ? 13.206 -6.937 -17.325 1.00 96.00 115 ARG A C 1
ATOM 933 O O . ARG A 1 115 ? 12.584 -7.681 -18.078 1.00 96.00 115 ARG A O 1
ATOM 940 N N . ALA A 1 116 ? 13.739 -7.340 -16.171 1.00 95.19 116 ALA A N 1
ATOM 941 C CA . ALA A 1 116 ? 13.684 -8.718 -15.686 1.00 95.19 116 ALA A CA 1
ATOM 942 C C . ALA A 1 116 ? 12.241 -9.196 -15.473 1.00 95.19 116 ALA A C 1
ATOM 944 O O . ALA A 1 116 ? 11.915 -10.339 -15.779 1.00 95.19 116 ALA A O 1
ATOM 945 N N . ALA A 1 117 ? 11.359 -8.298 -15.032 1.00 93.62 117 ALA A N 1
ATOM 946 C CA . ALA A 1 117 ? 9.930 -8.553 -14.909 1.00 93.62 117 ALA A CA 1
ATOM 947 C C . ALA A 1 117 ? 9.191 -8.612 -16.259 1.00 93.62 117 ALA A C 1
ATOM 949 O O . ALA A 1 117 ? 8.007 -8.929 -16.299 1.00 93.62 117 ALA A O 1
ATOM 950 N N . GLY A 1 118 ? 9.856 -8.309 -17.379 1.00 93.62 118 GLY A N 1
ATOM 951 C CA . GLY A 1 118 ? 9.262 -8.337 -18.714 1.00 93.62 118 GLY A CA 1
ATOM 952 C C . GLY A 1 118 ? 8.399 -7.116 -19.040 1.00 93.62 118 GLY A C 1
ATOM 953 O O . GLY A 1 118 ? 7.610 -7.173 -19.986 1.00 93.62 118 GLY A O 1
ATOM 954 N N . PHE A 1 119 ? 8.530 -6.014 -18.295 1.00 94.19 119 PHE A N 1
ATOM 955 C CA . PHE A 1 119 ? 7.807 -4.771 -18.583 1.00 94.19 119 PHE A CA 1
ATOM 956 C C . PHE A 1 119 ? 8.460 -3.937 -19.693 1.00 94.19 119 PHE A C 1
ATOM 958 O O . PHE A 1 119 ? 7.829 -3.024 -20.209 1.00 94.19 119 PHE A O 1
ATOM 965 N N . SER A 1 120 ? 9.688 -4.246 -20.119 1.00 91.94 120 SER A N 1
ATOM 966 C CA . SER A 1 120 ? 10.321 -3.579 -21.274 1.00 91.94 120 SER A CA 1
ATOM 967 C C . SER A 1 120 ? 9.872 -4.116 -22.635 1.00 91.94 120 SER A C 1
ATOM 969 O O . SER A 1 120 ? 10.198 -3.527 -23.659 1.00 91.94 120 SER A O 1
ATOM 971 N N . GLN A 1 121 ? 9.141 -5.231 -22.665 1.00 87.12 121 GLN A N 1
ATOM 972 C CA . GLN A 1 121 ? 8.643 -5.836 -23.903 1.00 87.12 121 GLN A CA 1
ATOM 973 C C . GLN A 1 121 ? 7.405 -5.085 -24.425 1.00 87.12 121 GLN A C 1
ATOM 975 O O . GLN A 1 121 ? 6.722 -4.417 -23.651 1.00 87.12 121 GLN A O 1
ATOM 980 N N . GLU A 1 122 ? 7.048 -5.271 -25.702 1.00 77.94 122 G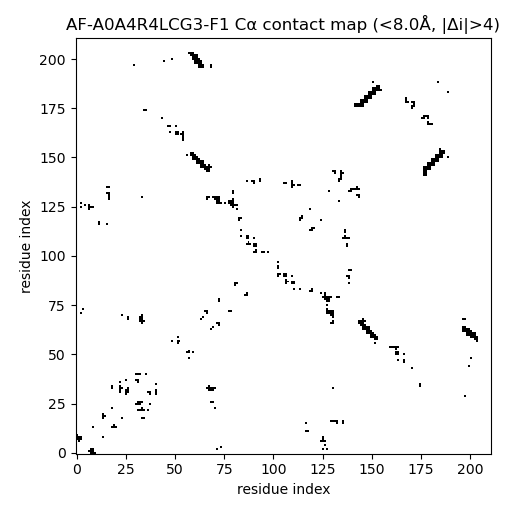LU A N 1
ATOM 981 C CA . GLU A 1 122 ? 5.827 -4.710 -26.329 1.00 77.94 122 GLU A CA 1
ATOM 982 C C . GLU A 1 122 ? 4.508 -5.301 -25.790 1.00 77.94 122 GLU A C 1
ATOM 984 O O . GLU A 1 122 ? 3.433 -5.114 -26.356 1.00 77.94 122 GLU A O 1
ATOM 989 N N . ARG A 1 123 ? 4.564 -6.030 -24.673 1.00 82.19 123 ARG A N 1
ATOM 990 C CA . ARG A 1 123 ? 3.366 -6.518 -23.999 1.00 82.19 123 ARG A CA 1
ATOM 991 C C . ARG A 1 123 ? 2.627 -5.339 -23.358 1.00 82.19 123 ARG A C 1
ATOM 993 O O . ARG A 1 123 ? 3.287 -4.445 -22.821 1.00 82.19 123 ARG A O 1
ATOM 1000 N N . PRO A 1 124 ? 1.283 -5.372 -23.320 1.00 86.50 124 PRO A N 1
ATOM 1001 C CA . PRO A 1 124 ? 0.500 -4.420 -22.544 1.00 86.50 124 PRO A CA 1
ATOM 1002 C C . PRO A 1 124 ? 1.008 -4.325 -21.102 1.00 86.50 124 PRO A C 1
ATOM 1004 O O . PRO A 1 124 ? 1.474 -5.318 -20.531 1.00 86.50 124 PRO A O 1
ATOM 1007 N N . LYS A 1 125 ? 0.925 -3.131 -20.521 1.00 89.94 125 LYS A N 1
ATOM 1008 C CA . LYS A 1 125 ? 1.347 -2.824 -19.149 1.00 89.94 125 LYS A CA 1
ATOM 1009 C C . LYS A 1 125 ? 0.162 -2.215 -18.409 1.00 89.94 125 LYS A C 1
ATOM 1011 O O . LYS A 1 125 ? -0.669 -1.579 -19.062 1.00 89.94 125 LYS A O 1
ATOM 1016 N N . PRO A 1 126 ? 0.078 -2.376 -17.081 1.00 90.81 126 PRO A N 1
ATOM 1017 C CA . PRO A 1 126 ? -0.945 -1.678 -16.324 1.00 90.81 126 PRO A CA 1
ATOM 1018 C C . PRO A 1 126 ? -0.736 -0.167 -16.453 1.00 90.81 126 PRO A C 1
ATOM 1020 O O . PRO A 1 126 ? 0.401 0.315 -16.485 1.00 90.81 126 PRO A O 1
ATOM 1023 N N . ILE A 1 127 ? -1.832 0.585 -16.528 1.00 89.19 127 ILE A N 1
ATOM 1024 C CA . ILE A 1 127 ? -1.780 2.050 -16.447 1.00 89.19 127 ILE A CA 1
ATOM 1025 C C . ILE A 1 127 ? -1.693 2.455 -14.979 1.00 89.19 127 ILE A C 1
ATOM 1027 O O . ILE A 1 127 ? -0.889 3.308 -14.607 1.00 89.19 127 ILE A O 1
ATOM 1031 N N . THR A 1 128 ? -2.478 1.811 -14.117 1.00 89.56 128 THR A N 1
ATOM 1032 C CA . THR A 1 128 ? -2.476 2.094 -12.681 1.00 89.56 128 THR A CA 1
ATOM 1033 C C . THR A 1 128 ? -1.274 1.487 -11.983 1.00 89.56 128 THR A C 1
ATOM 1035 O O . THR A 1 128 ? -0.907 0.344 -12.262 1.00 89.56 128 THR A O 1
ATOM 1038 N N . ALA A 1 129 ? -0.716 2.205 -11.006 1.00 91.06 129 ALA A N 1
ATOM 1039 C CA . ALA A 1 129 ? 0.163 1.566 -10.036 1.00 91.06 129 ALA A CA 1
ATOM 1040 C C . ALA A 1 129 ? -0.600 0.443 -9.314 1.00 91.06 129 ALA A C 1
ATOM 1042 O O . ALA A 1 129 ? -1.778 0.596 -8.984 1.00 91.06 129 ALA A O 1
ATOM 1043 N N . PHE A 1 130 ? 0.072 -0.677 -9.080 1.00 92.19 130 PHE A N 1
ATOM 1044 C CA . PHE A 1 130 ? -0.475 -1.819 -8.357 1.00 92.19 130 PHE A CA 1
ATOM 1045 C C . PHE A 1 130 ? 0.342 -2.104 -7.100 1.00 92.19 130 PHE A C 1
ATOM 1047 O O . PHE A 1 130 ? 1.454 -1.585 -6.965 1.00 92.19 130 PHE A O 1
ATOM 1054 N N . PHE A 1 131 ? -0.229 -2.918 -6.214 1.00 93.12 131 PHE A N 1
ATOM 1055 C CA . PHE A 1 131 ? 0.293 -3.236 -4.891 1.00 93.12 131 PHE A C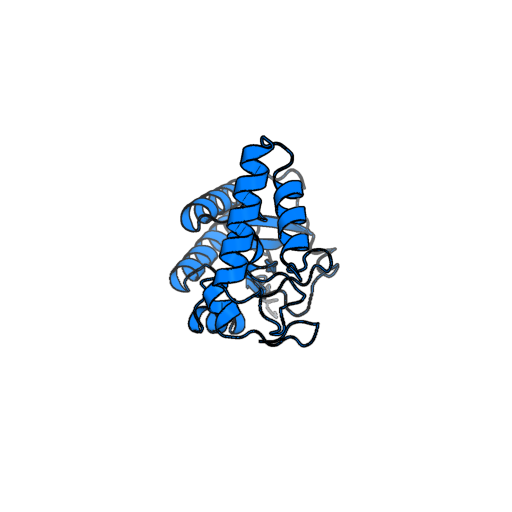A 1
ATOM 1056 C C . PHE A 1 131 ? 1.786 -3.582 -4.929 1.00 93.12 131 PHE A C 1
ATOM 1058 O O . PHE A 1 131 ? 2.214 -4.438 -5.707 1.00 93.12 131 PHE A O 1
ATOM 1065 N N . ASP A 1 132 ? 2.577 -2.869 -4.128 1.00 94.38 132 ASP A N 1
ATOM 1066 C CA . ASP A 1 132 ? 4.041 -2.925 -4.025 1.00 94.38 132 ASP A CA 1
ATOM 1067 C C . ASP A 1 132 ? 4.814 -2.681 -5.333 1.00 94.38 132 ASP A C 1
ATOM 1069 O O . ASP A 1 132 ? 6.047 -2.690 -5.333 1.00 94.38 132 ASP A O 1
ATOM 1073 N N . GLY A 1 133 ? 4.148 -2.423 -6.459 1.00 94.25 133 GLY A N 1
ATOM 1074 C CA . GLY A 1 133 ? 4.799 -2.288 -7.759 1.00 94.25 133 GLY A CA 1
ATOM 1075 C C . GLY A 1 133 ? 5.797 -1.130 -7.786 1.00 94.25 133 GLY A C 1
ATOM 1076 O O . GLY A 1 133 ? 6.908 -1.272 -8.293 1.00 94.25 133 GLY A O 1
ATOM 1077 N N . MET A 1 134 ? 5.431 0.005 -7.185 1.00 94.38 134 MET A N 1
ATOM 1078 C CA . MET A 1 134 ? 6.300 1.184 -7.107 1.00 94.38 134 MET A CA 1
ATOM 1079 C C . MET A 1 134 ? 7.456 0.995 -6.124 1.00 94.38 134 MET A C 1
ATOM 1081 O O . MET A 1 134 ? 8.587 1.361 -6.445 1.00 94.38 134 MET A O 1
ATOM 1085 N N . TYR A 1 135 ? 7.185 0.372 -4.976 1.00 94.44 135 TYR A N 1
ATOM 1086 C CA . TYR A 1 135 ? 8.200 0.017 -3.984 1.00 94.44 135 TYR A CA 1
ATOM 1087 C C . TYR A 1 135 ? 9.249 -0.925 -4.580 1.00 94.44 135 TYR A C 1
ATOM 1089 O O . TYR A 1 135 ? 10.450 -0.671 -4.516 1.00 94.44 135 TYR A O 1
ATOM 1097 N N . ARG A 1 136 ? 8.809 -1.975 -5.276 1.00 95.12 136 ARG A N 1
ATOM 1098 C CA . ARG A 1 136 ? 9.712 -2.949 -5.899 1.00 95.12 136 ARG A CA 1
ATOM 1099 C C . ARG A 1 136 ? 10.553 -2.356 -7.023 1.00 95.12 136 ARG A C 1
ATOM 1101 O O . ARG A 1 136 ? 11.660 -2.837 -7.260 1.00 95.12 136 ARG A O 1
ATOM 1108 N N . LEU A 1 137 ? 10.068 -1.302 -7.675 1.00 95.81 137 LEU A N 1
ATOM 1109 C CA . LEU A 1 137 ? 10.815 -0.516 -8.658 1.00 95.81 137 LEU A CA 1
ATOM 1110 C C . LEU A 1 137 ? 11.707 0.574 -8.035 1.00 95.81 137 LEU A C 1
ATOM 1112 O O . LEU A 1 137 ? 12.227 1.400 -8.777 1.00 95.81 137 LEU A O 1
ATOM 1116 N N . ASP A 1 138 ? 11.889 0.607 -6.710 1.00 93.25 138 ASP A N 1
ATOM 1117 C CA . ASP A 1 138 ? 12.643 1.645 -5.979 1.00 93.25 138 ASP A CA 1
ATOM 1118 C C . ASP A 1 138 ? 12.145 3.082 -6.250 1.00 93.25 138 ASP A C 1
ATOM 1120 O O . ASP A 1 138 ? 12.876 4.063 -6.078 1.00 93.25 138 ASP A O 1
ATOM 1124 N N . ALA A 1 139 ? 10.891 3.202 -6.691 1.00 92.44 139 ALA A N 1
ATOM 1125 C CA . ALA A 1 139 ? 10.203 4.454 -6.988 1.00 92.44 139 ALA A CA 1
ATOM 1126 C C . ALA A 1 139 ? 9.220 4.857 -5.869 1.00 92.44 139 ALA A C 1
ATOM 1128 O O . ALA A 1 139 ? 8.463 5.814 -6.030 1.00 92.44 139 ALA A O 1
ATOM 1129 N N . ALA A 1 140 ? 9.235 4.113 -4.762 1.00 91.62 140 ALA A N 1
ATOM 1130 C CA . ALA A 1 140 ? 8.677 4.452 -3.460 1.00 91.62 140 ALA A CA 1
ATOM 1131 C C . ALA A 1 140 ? 9.619 3.892 -2.377 1.00 91.62 140 ALA A C 1
ATOM 1133 O O . ALA A 1 140 ? 10.242 2.852 -2.599 1.00 91.62 140 ALA A O 1
ATOM 1134 N N . ASP A 1 141 ? 9.736 4.573 -1.235 1.00 89.56 141 ASP A N 1
ATOM 1135 C CA . ASP A 1 141 ? 10.652 4.164 -0.153 1.00 89.56 141 ASP A CA 1
ATOM 1136 C C . ASP A 1 141 ? 10.091 3.032 0.707 1.00 89.56 141 ASP A C 1
ATOM 1138 O O . ASP A 1 141 ? 10.844 2.221 1.245 1.00 89.56 141 ASP A O 1
ATOM 1142 N N . GLU A 1 142 ? 8.767 2.972 0.810 1.00 91.56 142 GLU A N 1
ATOM 1143 C CA . GLU A 1 142 ? 8.053 2.043 1.671 1.00 91.56 142 GLU A CA 1
ATOM 1144 C C . GLU A 1 142 ? 7.138 1.136 0.846 1.00 91.56 142 GLU A C 1
ATOM 1146 O O . GLU A 1 142 ? 6.612 1.568 -0.191 1.00 91.56 142 GLU A O 1
ATOM 1151 N N . PRO A 1 143 ? 6.946 -0.120 1.288 1.00 93.69 143 PRO A N 1
ATOM 1152 C CA . PRO A 1 143 ? 5.905 -0.977 0.744 1.00 93.69 143 PRO A CA 1
ATOM 1153 C C . PRO A 1 143 ? 4.526 -0.350 0.975 1.00 93.69 143 PRO A C 1
ATOM 1155 O O . PRO A 1 143 ? 4.341 0.477 1.872 1.00 93.69 143 PRO A O 1
ATOM 1158 N N . ASP A 1 144 ? 3.539 -0.755 0.180 1.00 92.62 144 ASP A N 1
ATOM 1159 C CA . ASP A 1 144 ? 2.188 -0.226 0.335 1.00 92.62 144 ASP A CA 1
ATOM 1160 C C . ASP A 1 144 ? 1.617 -0.572 1.723 1.00 92.62 144 ASP A C 1
ATOM 1162 O O . ASP A 1 144 ? 1.723 -1.708 2.197 1.00 92.62 144 ASP A O 1
ATOM 1166 N N . GLY A 1 145 ? 1.029 0.430 2.378 1.00 92.75 145 GLY A N 1
ATOM 1167 C CA . GLY A 1 145 ? 0.508 0.33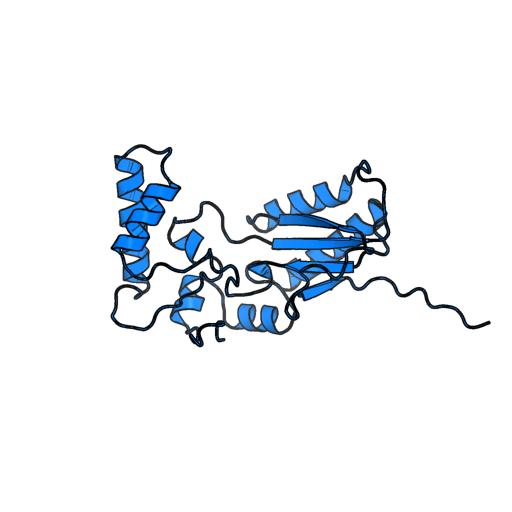8 3.741 1.00 92.75 145 GLY A CA 1
ATOM 1168 C C . GLY A 1 145 ? -0.992 0.060 3.840 1.00 92.75 145 GLY A C 1
ATOM 1169 O O . GLY A 1 145 ? -1.699 -0.119 2.841 1.00 92.75 145 GLY A O 1
ATOM 1170 N N . TYR A 1 146 ? -1.473 0.079 5.080 1.00 93.31 146 TYR A N 1
ATOM 1171 C CA . TYR A 1 146 ? -2.874 -0.113 5.445 1.00 93.31 146 TYR A CA 1
ATOM 1172 C C . TYR A 1 146 ? -3.449 1.188 6.002 1.00 93.31 146 TYR A C 1
ATOM 1174 O O . TYR A 1 146 ? -2.957 1.714 6.999 1.00 93.31 146 TYR A O 1
ATOM 1182 N N . GLU A 1 147 ? -4.499 1.703 5.372 1.00 92.38 147 GLU A N 1
ATOM 1183 C CA . GLU A 1 147 ? -5.178 2.920 5.815 1.00 92.38 147 GLU A CA 1
ATOM 1184 C C . GLU A 1 147 ? -6.536 2.549 6.400 1.00 92.38 147 GLU A C 1
ATOM 1186 O O . GLU A 1 147 ? -7.381 1.996 5.701 1.00 92.38 147 GLU A O 1
ATOM 1191 N N . PHE A 1 148 ? -6.763 2.854 7.674 1.00 92.69 148 PHE A N 1
ATOM 1192 C CA . PHE A 1 148 ? -8.037 2.606 8.337 1.00 92.69 148 PHE A CA 1
ATOM 1193 C C . PHE A 1 148 ? -8.760 3.923 8.574 1.00 92.69 148 PHE A C 1
ATOM 1195 O O . PHE A 1 148 ? -8.239 4.832 9.221 1.00 92.69 148 PHE A O 1
ATOM 1202 N N . ARG A 1 149 ? -9.996 4.016 8.092 1.00 91.44 149 ARG A N 1
ATOM 1203 C CA . ARG A 1 149 ? -10.904 5.109 8.431 1.00 91.44 149 ARG A CA 1
ATOM 1204 C C . ARG A 1 149 ? -11.805 4.668 9.568 1.00 91.44 149 ARG A C 1
ATOM 1206 O O . ARG A 1 149 ? -12.555 3.710 9.410 1.00 91.44 149 ARG A O 1
ATOM 1213 N N . ILE A 1 150 ? -11.738 5.385 10.681 1.00 90.25 150 ILE A N 1
ATOM 1214 C CA . ILE A 1 150 ? -12.568 5.181 11.865 1.00 90.25 150 ILE A CA 1
ATOM 1215 C C . ILE A 1 150 ? -13.621 6.288 11.876 1.00 90.25 150 ILE A C 1
ATOM 1217 O O . ILE A 1 150 ? -13.283 7.472 11.920 1.00 90.25 150 ILE A O 1
ATOM 1221 N N . THR A 1 151 ? -14.890 5.899 11.839 1.00 88.81 151 THR A N 1
ATOM 1222 C CA . THR A 1 151 ? -16.037 6.808 11.866 1.00 88.81 151 THR A CA 1
ATOM 1223 C C . THR A 1 151 ? -16.840 6.560 13.132 1.00 88.81 151 THR A C 1
ATOM 1225 O O . THR A 1 151 ? -17.465 5.512 13.273 1.00 88.81 151 THR A O 1
ATOM 1228 N N . ALA A 1 152 ? -16.841 7.517 14.054 1.00 84.69 152 ALA A N 1
ATOM 1229 C CA . ALA A 1 152 ? -17.527 7.401 15.341 1.00 84.69 152 ALA A CA 1
ATOM 1230 C C . ALA A 1 152 ? -18.410 8.624 15.608 1.00 84.69 152 ALA A C 1
ATOM 1232 O O . ALA A 1 152 ? -18.315 9.637 14.905 1.00 84.69 152 ALA A O 1
ATOM 1233 N N . SER A 1 153 ? -19.277 8.532 16.620 1.00 81.00 153 SER A N 1
ATOM 1234 C CA . SER A 1 153 ? -20.028 9.695 17.103 1.00 81.00 153 SER A CA 1
ATOM 1235 C C . SER A 1 153 ? -19.085 10.846 17.461 1.00 81.00 153 SER A C 1
ATOM 1237 O O . SER A 1 153 ? -17.990 10.611 17.978 1.00 81.00 153 SER A O 1
ATOM 1239 N N . ALA A 1 154 ? -19.521 12.080 17.184 1.00 63.78 154 ALA A N 1
ATOM 1240 C CA . ALA A 1 154 ? -18.737 13.293 17.394 1.00 63.78 154 ALA A CA 1
ATOM 1241 C C . ALA A 1 154 ? -18.062 13.296 18.774 1.00 63.78 154 ALA A C 1
ATOM 1243 O O . ALA A 1 154 ? -18.718 13.216 19.817 1.00 63.78 154 ALA A O 1
ATOM 1244 N N . ARG A 1 155 ? -16.732 13.383 18.759 1.00 65.25 155 ARG A N 1
ATOM 1245 C CA . ARG A 1 155 ? -15.883 13.421 19.949 1.00 65.25 155 ARG A CA 1
ATOM 1246 C C . ARG A 1 155 ? -14.988 14.639 19.944 1.00 65.25 155 ARG A C 1
ATOM 1248 O O . ARG A 1 155 ? -14.782 15.273 18.911 1.00 65.25 155 ARG A O 1
ATOM 1255 N N . ASP A 1 156 ? -14.473 14.943 21.130 1.00 62.16 156 ASP A N 1
ATOM 1256 C CA . ASP A 1 156 ? -13.501 16.004 21.329 1.00 62.16 156 ASP A CA 1
ATOM 1257 C C . ASP A 1 156 ? -12.276 15.762 20.422 1.00 62.16 156 ASP A C 1
ATOM 1259 O O . ASP A 1 156 ? -11.605 14.736 20.568 1.00 62.16 156 ASP A O 1
ATOM 1263 N N . PRO A 1 157 ? -11.952 16.687 19.499 1.00 57.81 157 PRO A N 1
ATOM 1264 C CA . PRO A 1 157 ? -10.745 16.616 18.677 1.00 57.81 157 PRO A CA 1
ATOM 1265 C C . PRO A 1 157 ? -9.445 16.544 19.494 1.00 57.81 157 PRO A C 1
ATOM 1267 O O . PRO A 1 157 ? -8.399 16.205 18.944 1.00 57.81 157 PRO A O 1
ATOM 1270 N N . GLN A 1 158 ? -9.489 16.892 20.785 1.00 56.25 158 GLN A N 1
ATOM 1271 C CA . GLN A 1 158 ? -8.362 16.821 21.715 1.00 56.25 158 GLN A CA 1
ATOM 1272 C C . GLN A 1 158 ? -8.246 15.477 22.445 1.00 56.25 158 GLN A C 1
ATOM 1274 O O . GLN A 1 158 ? -7.299 15.295 23.214 1.00 56.25 158 GLN A O 1
ATOM 1279 N N . GLN A 1 159 ? -9.176 14.536 22.238 1.00 70.44 159 GLN A N 1
ATOM 1280 C CA . GLN A 1 159 ? -9.140 13.260 22.938 1.00 70.44 159 GLN A CA 1
ATOM 1281 C C . GLN A 1 159 ? -7.920 12.439 22.517 1.00 70.44 159 GLN A C 1
ATOM 1283 O O . GLN A 1 159 ? -7.737 12.072 21.356 1.00 70.44 159 GLN A O 1
ATOM 1288 N N . ASP A 1 160 ? -7.086 12.138 23.504 1.00 81.88 160 ASP A N 1
ATOM 1289 C CA . ASP A 1 160 ? -5.916 11.304 23.320 1.00 81.88 160 ASP A CA 1
ATOM 1290 C C . ASP A 1 160 ? -6.339 9.846 23.072 1.00 81.88 160 ASP A C 1
ATOM 1292 O O . ASP A 1 160 ? -7.135 9.302 23.836 1.00 81.88 160 ASP A O 1
ATOM 1296 N N . ALA A 1 161 ? -5.805 9.213 22.022 1.00 89.75 161 ALA A N 1
ATOM 1297 C CA . ALA A 1 161 ? -6.100 7.823 21.648 1.00 89.75 161 ALA A CA 1
ATOM 1298 C C . ALA A 1 161 ? -4.855 6.919 21.805 1.00 89.75 161 ALA A C 1
ATOM 1300 O O . ALA A 1 161 ? -4.223 6.519 20.814 1.00 89.75 161 ALA A O 1
ATOM 1301 N N . PRO A 1 162 ? -4.389 6.683 23.048 1.00 93.94 162 PRO A N 1
ATOM 1302 C CA . PRO A 1 162 ? -3.144 5.971 23.302 1.00 93.94 162 PRO A CA 1
ATOM 1303 C C . PRO A 1 162 ? -3.192 4.491 22.909 1.00 93.94 162 PRO A C 1
ATOM 1305 O O . PRO A 1 162 ? -2.163 3.989 22.442 1.00 93.94 162 PRO A O 1
ATOM 1308 N N . ALA A 1 163 ? -4.326 3.796 23.064 1.00 95.19 163 ALA A N 1
ATOM 1309 C CA . ALA A 1 163 ? -4.418 2.383 22.700 1.00 95.19 163 ALA A CA 1
ATOM 1310 C C . ALA A 1 163 ? -4.376 2.196 21.180 1.00 95.19 163 ALA A C 1
ATOM 1312 O O . ALA A 1 163 ? -3.610 1.362 20.698 1.00 95.19 163 ALA A O 1
ATOM 1313 N N . LEU A 1 164 ? -5.079 3.035 20.417 1.00 94.75 164 LEU A N 1
ATOM 1314 C CA . LEU A 1 164 ? -5.028 3.053 18.955 1.00 94.75 164 LEU A CA 1
ATOM 1315 C C . LEU A 1 164 ? -3.619 3.358 18.438 1.00 94.75 164 LEU A C 1
ATOM 1317 O O . LEU A 1 164 ? -3.127 2.677 17.540 1.00 94.75 164 LEU A O 1
ATOM 1321 N N . ARG A 1 165 ? -2.899 4.310 19.047 1.00 94.88 165 ARG A N 1
ATOM 1322 C CA . ARG A 1 165 ? -1.482 4.549 18.703 1.00 94.88 165 ARG A CA 1
ATOM 1323 C C . ARG A 1 165 ? -0.560 3.395 19.092 1.00 94.88 165 ARG A C 1
ATOM 1325 O O . ARG A 1 165 ? 0.504 3.230 18.494 1.00 94.88 165 ARG A O 1
ATOM 1332 N N . GLY A 1 166 ? -0.891 2.653 20.146 1.00 97.38 166 GLY A N 1
ATOM 1333 C CA . GLY A 1 166 ? -0.189 1.423 20.515 1.00 97.38 166 GLY A CA 1
ATOM 1334 C C . GLY A 1 166 ? -0.399 0.332 19.467 1.00 97.38 166 GLY A C 1
ATOM 1335 O O . GLY A 1 166 ? 0.571 -0.264 19.001 1.00 97.38 166 GLY A O 1
ATOM 1336 N N . TRP A 1 167 ? -1.650 0.151 19.046 1.00 97.81 167 TRP A N 1
ATOM 1337 C CA . TRP A 1 167 ? -2.055 -0.783 18.003 1.00 97.81 167 TRP A CA 1
ATOM 1338 C C . TRP A 1 167 ? -1.370 -0.482 16.662 1.00 97.81 167 TRP A C 1
ATOM 1340 O O . TRP A 1 167 ? -0.747 -1.381 16.102 1.00 97.81 167 TRP A O 1
ATOM 1350 N N . VAL A 1 168 ? -1.363 0.782 16.209 1.00 97.19 168 VAL A N 1
ATOM 1351 C CA . VAL A 1 168 ? -0.661 1.202 14.977 1.00 97.19 168 VAL A CA 1
ATOM 1352 C C . VAL A 1 168 ? 0.797 0.749 15.007 1.00 97.19 168 VAL A C 1
ATOM 1354 O O . VAL A 1 168 ? 1.227 -0.013 14.147 1.00 97.19 168 VAL A O 1
ATOM 1357 N N . ARG A 1 169 ? 1.542 1.129 16.052 1.00 97.94 169 ARG A N 1
ATOM 1358 C CA . ARG A 1 169 ? 2.974 0.807 16.170 1.00 97.94 169 ARG A CA 1
ATOM 1359 C C . ARG A 1 169 ? 3.241 -0.696 16.196 1.00 97.94 169 ARG A C 1
ATOM 1361 O O . ARG A 1 169 ? 4.244 -1.156 15.652 1.00 97.94 169 ARG A O 1
ATOM 1368 N N . ARG A 1 170 ? 2.362 -1.470 16.839 1.00 97.56 170 ARG A N 1
ATOM 1369 C CA . ARG A 1 170 ? 2.466 -2.932 16.873 1.00 97.56 170 ARG A CA 1
ATOM 1370 C C . ARG A 1 170 ? 2.301 -3.530 15.479 1.00 97.56 170 ARG A C 1
ATOM 1372 O O . ARG A 1 170 ? 3.122 -4.362 15.098 1.00 97.56 170 ARG A O 1
ATOM 1379 N N . TRP A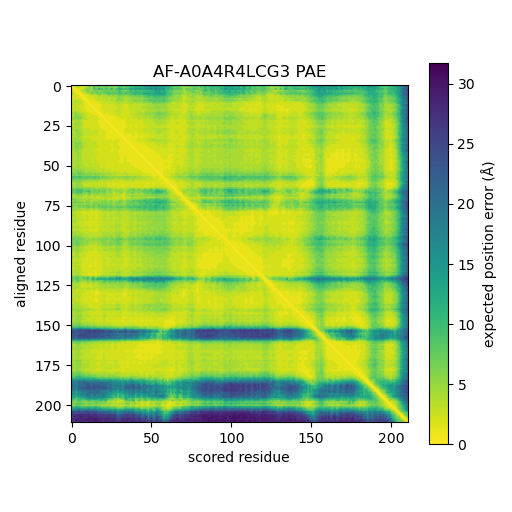 1 171 ? 1.300 -3.092 14.719 1.00 97.12 171 TRP A N 1
ATOM 1380 C CA . TRP A 1 171 ? 1.024 -3.636 13.388 1.00 97.12 171 TRP A CA 1
ATOM 1381 C C . TRP A 1 171 ? 1.982 -3.131 12.312 1.00 97.12 171 TRP A C 1
ATOM 1383 O O . TRP A 1 171 ? 2.325 -3.900 11.413 1.00 97.12 171 TRP A O 1
ATOM 1393 N N . GLU A 1 172 ? 2.531 -1.926 12.456 1.00 96.75 172 GLU A N 1
ATOM 1394 C CA . GLU A 1 172 ? 3.683 -1.486 11.661 1.00 96.75 172 GLU A CA 1
ATOM 1395 C C . GLU A 1 172 ? 4.888 -2.404 11.885 1.00 96.75 172 GLU A C 1
ATOM 1397 O O . GLU A 1 172 ? 5.479 -2.906 10.929 1.00 96.75 172 GLU A O 1
ATOM 1402 N N . GLY A 1 173 ? 5.208 -2.711 13.147 1.00 96.62 173 GLY A N 1
ATOM 1403 C CA . GLY A 1 173 ? 6.299 -3.626 13.487 1.00 96.62 173 GLY A CA 1
ATOM 1404 C C . GLY A 1 173 ? 6.063 -5.066 13.020 1.00 96.62 173 GLY A C 1
ATOM 1405 O O . GLY A 1 173 ? 6.992 -5.720 12.550 1.00 96.62 173 GLY A O 1
ATOM 1406 N N . ALA A 1 174 ? 4.829 -5.564 13.122 1.00 96.50 174 ALA A N 1
ATOM 1407 C CA . ALA A 1 174 ? 4.480 -6.933 12.743 1.00 96.50 174 ALA A CA 1
ATOM 1408 C C . ALA A 1 174 ? 4.453 -7.152 11.222 1.00 96.50 174 ALA A C 1
ATOM 1410 O O . ALA A 1 174 ? 4.737 -8.256 10.755 1.00 96.50 174 ALA A O 1
ATOM 1411 N N . THR A 1 175 ? 4.097 -6.122 10.450 1.00 94.19 175 THR A N 1
ATOM 1412 C CA . THR A 1 175 ? 3.939 -6.223 8.989 1.00 94.19 175 THR A CA 1
ATOM 1413 C C . THR A 1 175 ? 5.112 -5.645 8.207 1.00 94.19 175 THR A C 1
ATOM 1415 O O . THR A 1 175 ? 5.281 -5.985 7.037 1.00 94.19 175 THR A O 1
ATOM 1418 N N . GLY A 1 176 ? 5.907 -4.766 8.824 1.00 94.81 176 GLY A N 1
ATOM 1419 C CA . GLY A 1 176 ? 6.917 -3.971 8.129 1.00 94.81 176 GLY A CA 1
ATOM 1420 C C . GLY A 1 176 ? 6.322 -2.965 7.137 1.00 94.81 176 GLY A C 1
ATOM 1421 O O . GLY A 1 176 ? 7.015 -2.556 6.207 1.00 94.81 176 GLY A O 1
ATOM 1422 N N . ARG A 1 177 ? 5.040 -2.608 7.288 1.00 94.62 177 ARG A N 1
ATOM 1423 C CA . ARG A 1 177 ? 4.293 -1.687 6.419 1.00 94.62 177 ARG A CA 1
ATOM 1424 C C . ARG A 1 177 ? 3.688 -0.569 7.254 1.00 94.62 177 ARG A C 1
ATOM 1426 O O . ARG A 1 177 ? 3.318 -0.801 8.400 1.00 94.62 177 ARG A O 1
ATOM 1433 N N . ALA A 1 178 ? 3.541 0.614 6.669 1.00 94.62 178 ALA A N 1
ATOM 1434 C CA . ALA A 1 178 ? 2.868 1.725 7.331 1.00 94.62 178 ALA A CA 1
ATOM 1435 C C . ALA A 1 178 ? 1.409 1.369 7.672 1.00 94.62 178 ALA A C 1
ATOM 1437 O O . ALA A 1 178 ? 0.703 0.758 6.859 1.00 94.62 178 ALA A O 1
ATOM 1438 N N . VAL A 1 179 ? 0.950 1.788 8.852 1.00 94.88 179 V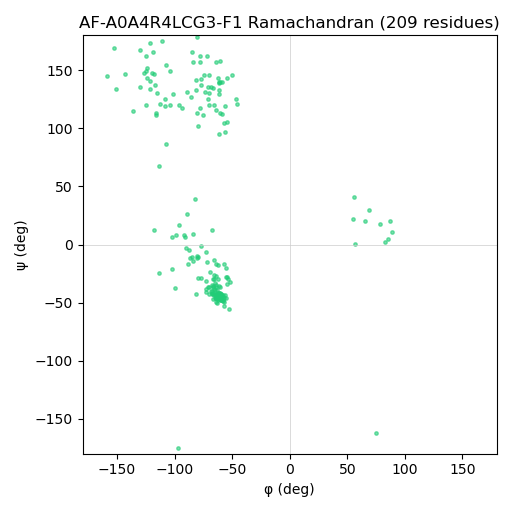AL A N 1
ATOM 1439 C CA . VAL A 1 179 ? -0.450 1.672 9.282 1.00 94.88 179 VAL A CA 1
ATOM 1440 C C . VAL A 1 179 ? -0.932 3.060 9.675 1.00 94.88 179 VAL A C 1
ATOM 1442 O O . VAL A 1 179 ? -0.390 3.682 10.583 1.00 94.88 179 VAL A O 1
ATOM 1445 N N . SER A 1 180 ? -1.961 3.566 9.004 1.00 92.12 180 SER A N 1
ATOM 1446 C CA . SER A 1 180 ? -2.501 4.898 9.274 1.00 92.12 180 SER A CA 1
ATOM 1447 C C . SER A 1 180 ? -3.952 4.840 9.735 1.00 92.12 180 SER A C 1
ATOM 1449 O O . SER A 1 180 ? -4.730 3.984 9.315 1.00 92.12 180 SER A O 1
ATOM 1451 N N . LEU A 1 181 ? -4.309 5.777 10.616 1.00 90.69 181 LEU A N 1
ATOM 1452 C CA . LEU A 1 181 ? -5.670 5.982 11.094 1.00 90.69 181 LEU A CA 1
ATOM 1453 C C . LEU A 1 181 ? -6.166 7.351 10.636 1.00 90.69 181 LEU A C 1
ATOM 1455 O O . LEU A 1 181 ? -5.503 8.366 10.854 1.00 90.69 181 LEU A O 1
ATOM 1459 N N . VAL A 1 182 ? -7.357 7.381 10.051 1.00 88.00 182 VAL A N 1
ATOM 1460 C CA . VAL A 1 182 ? -8.084 8.603 9.710 1.00 88.00 182 VAL A CA 1
ATOM 1461 C C . VAL A 1 182 ? -9.364 8.625 10.532 1.00 88.00 182 VAL A C 1
ATOM 1463 O O . VAL A 1 182 ? -10.240 7.785 10.336 1.00 88.00 182 VAL A O 1
ATOM 1466 N N . LEU A 1 183 ? -9.474 9.580 11.456 1.00 84.44 183 LEU A N 1
ATOM 1467 C CA . LEU A 1 183 ? -10.690 9.792 12.238 1.00 84.44 183 LEU A CA 1
ATOM 1468 C C . LEU A 1 183 ? -11.645 10.697 11.456 1.00 84.44 183 LEU A C 1
ATOM 1470 O O . LEU A 1 183 ? -11.260 11.785 11.022 1.00 84.44 183 LEU A O 1
ATOM 1474 N N . ALA A 1 184 ? -12.883 10.246 11.285 1.00 80.19 184 ALA A N 1
ATOM 1475 C CA . ALA A 1 184 ? -13.963 11.002 10.668 1.00 80.19 184 ALA A CA 1
ATOM 1476 C C . ALA A 1 184 ? -15.162 11.088 11.622 1.00 80.19 184 ALA A C 1
ATOM 1478 O O . ALA A 1 184 ? -15.480 10.140 12.338 1.00 80.19 184 ALA A O 1
ATOM 1479 N N . ASP A 1 185 ? -15.843 12.231 11.614 1.00 74.94 185 ASP A N 1
ATOM 1480 C CA . ASP A 1 185 ? -17.106 12.399 12.332 1.00 74.94 185 ASP A CA 1
ATOM 1481 C C . ASP A 1 185 ? -18.237 11.719 11.546 1.00 74.94 185 ASP A C 1
ATOM 1483 O O . ASP A 1 185 ? -18.328 11.875 10.321 1.00 74.94 185 ASP A O 1
ATOM 1487 N N . ARG A 1 186 ? -19.131 11.002 12.238 1.00 70.56 186 ARG A N 1
ATOM 1488 C CA . ARG A 1 186 ? -20.318 10.368 11.646 1.00 70.56 186 ARG A CA 1
ATOM 1489 C C . ARG A 1 186 ? -21.205 11.375 10.895 1.00 70.56 186 ARG A C 1
ATOM 1491 O O . ARG A 1 186 ? -21.812 11.009 9.892 1.00 70.56 186 ARG A O 1
ATOM 1498 N N . GLY A 1 187 ? -21.197 12.657 11.281 1.00 59.81 187 GLY A N 1
ATOM 1499 C CA . GLY A 1 187 ? -21.867 13.736 10.534 1.00 59.81 187 GLY A CA 1
ATOM 1500 C C . GLY A 1 187 ? -21.331 13.972 9.109 1.00 59.81 187 GLY A C 1
ATOM 1501 O O . GLY A 1 187 ? -22.026 14.557 8.281 1.00 59.81 187 GLY A O 1
ATOM 1502 N N . HIS A 1 188 ? -20.126 13.482 8.803 1.00 56.78 188 HIS A N 1
ATOM 1503 C CA . HIS A 1 188 ? -19.459 13.572 7.498 1.00 56.78 188 HIS A CA 1
ATOM 1504 C C . HIS A 1 188 ? -19.195 12.195 6.865 1.00 56.78 188 HIS A C 1
ATOM 1506 O O . HIS A 1 188 ? -18.466 12.107 5.875 1.00 56.78 188 HIS A O 1
ATOM 1512 N N . ALA A 1 189 ? -19.806 11.127 7.397 1.00 53.78 189 ALA A N 1
ATOM 1513 C CA . ALA A 1 189 ? -19.515 9.741 7.029 1.00 53.78 189 ALA A CA 1
ATOM 1514 C C . ALA A 1 189 ? -19.612 9.462 5.517 1.00 53.78 189 ALA A C 1
ATOM 1516 O O . ALA A 1 189 ? -18.882 8.620 5.018 1.00 53.78 189 ALA A O 1
ATOM 1517 N N . GLY A 1 190 ? -20.457 10.183 4.769 1.00 49.69 190 GLY A N 1
ATOM 1518 C CA . GLY A 1 190 ? -20.680 9.952 3.335 1.00 49.69 190 GLY A CA 1
ATOM 1519 C C . GLY A 1 190 ? -19.717 10.655 2.366 1.00 49.69 190 GLY A C 1
ATOM 1520 O O . GLY A 1 190 ? -19.728 10.347 1.173 1.00 49.69 190 GLY A O 1
ATOM 1521 N N . ALA A 1 191 ? -18.893 11.605 2.817 1.00 46.09 191 ALA A N 1
ATOM 1522 C CA . ALA A 1 191 ? -18.048 12.383 1.911 1.00 46.09 191 ALA A CA 1
ATOM 1523 C C . ALA A 1 191 ? -16.793 11.587 1.504 1.00 46.09 191 ALA A C 1
ATOM 1525 O O . ALA A 1 191 ? -15.824 11.489 2.252 1.00 46.09 191 ALA A O 1
ATOM 1526 N N . GLY A 1 192 ? -16.802 11.024 0.291 1.00 53.50 192 GLY A N 1
ATOM 1527 C CA . GLY A 1 192 ? -15.650 10.310 -0.271 1.00 53.50 192 GLY A CA 1
ATOM 1528 C C . GLY A 1 192 ? -15.563 8.827 0.101 1.00 53.50 192 GLY A C 1
ATOM 1529 O O . GLY A 1 192 ? -14.477 8.252 0.010 1.00 53.50 192 GLY A O 1
ATOM 1530 N N . LEU A 1 193 ? -16.676 8.212 0.516 1.00 54.31 193 LEU A N 1
ATOM 1531 C CA . LEU A 1 193 ? -16.805 6.754 0.539 1.00 54.31 193 LEU A CA 1
ATOM 1532 C C . LEU A 1 193 ? -16.975 6.232 -0.887 1.00 54.31 193 LEU A C 1
ATOM 1534 O O . LEU A 1 193 ? -17.794 6.746 -1.653 1.00 54.31 193 LEU A O 1
ATOM 1538 N N . ARG A 1 194 ? -16.192 5.218 -1.246 1.00 60.03 194 ARG A N 1
ATOM 1539 C CA . ARG A 1 194 ? -16.320 4.504 -2.524 1.00 60.03 194 ARG A CA 1
ATOM 1540 C C . ARG A 1 194 ? -16.988 3.154 -2.262 1.00 60.03 194 ARG A C 1
ATOM 1542 O O . ARG A 1 194 ? -16.807 2.584 -1.190 1.00 60.03 194 ARG A O 1
ATOM 1549 N N . GLU A 1 195 ? -17.744 2.643 -3.237 1.00 55.03 195 GLU A N 1
ATOM 1550 C CA . GLU A 1 195 ? -18.445 1.348 -3.118 1.00 55.03 195 GLU A CA 1
ATOM 1551 C C . GLU A 1 195 ? -17.503 0.191 -2.745 1.00 55.03 195 GLU A C 1
ATOM 1553 O O . GLU A 1 195 ? -17.927 -0.735 -2.061 1.00 55.03 195 GLU A O 1
ATOM 1558 N N . ASP A 1 196 ? -16.216 0.274 -3.102 1.00 61.03 196 ASP A N 1
ATOM 1559 C CA . ASP A 1 196 ? -15.237 -0.780 -2.814 1.00 61.03 196 ASP A CA 1
ATOM 1560 C C . ASP A 1 196 ? -14.415 -0.536 -1.526 1.00 61.03 196 ASP A C 1
ATOM 1562 O O . ASP A 1 196 ? -13.287 -1.027 -1.411 1.00 61.03 196 ASP A O 1
ATOM 1566 N N . ASP A 1 197 ? -14.839 0.353 -0.621 1.00 74.62 197 ASP A N 1
ATOM 1567 C CA . ASP A 1 197 ? -14.172 0.546 0.678 1.00 74.62 197 ASP A CA 1
ATOM 1568 C C . ASP A 1 197 ? -14.593 -0.588 1.623 1.00 74.62 197 ASP A C 1
ATOM 1570 O O . ASP A 1 197 ? -15.775 -0.723 1.953 1.00 74.62 197 ASP A O 1
ATOM 1574 N N . TRP A 1 198 ? -13.636 -1.409 2.062 1.00 86.81 198 TRP A N 1
ATOM 1575 C CA . TRP A 1 198 ? -13.931 -2.626 2.816 1.00 86.81 198 TRP A CA 1
ATOM 1576 C C . TRP A 1 198 ? -14.325 -2.283 4.257 1.00 86.81 198 TRP A C 1
ATOM 1578 O O . TRP A 1 198 ? -13.499 -1.831 5.045 1.00 86.81 198 TRP A O 1
ATOM 1588 N N . MET A 1 199 ? -15.592 -2.507 4.615 1.00 86.88 199 MET A N 1
ATOM 1589 C CA . MET A 1 199 ? -16.057 -2.446 6.003 1.00 86.88 199 MET A CA 1
ATOM 1590 C C . MET A 1 199 ? -15.508 -3.631 6.806 1.00 86.88 199 MET A C 1
ATOM 1592 O O . MET A 1 199 ? -15.756 -4.786 6.463 1.00 86.88 199 MET A O 1
ATOM 1596 N N . VAL A 1 200 ? -14.751 -3.338 7.865 1.00 90.12 200 VAL A N 1
ATOM 1597 C CA . VAL A 1 200 ? -14.046 -4.345 8.684 1.00 90.12 200 VAL A CA 1
ATOM 1598 C C . VAL A 1 200 ? -14.595 -4.443 10.109 1.00 90.12 200 VAL A C 1
ATOM 1600 O O . VAL A 1 200 ? -14.479 -5.482 10.762 1.00 90.12 200 VAL A O 1
ATOM 1603 N N . ILE A 1 201 ? -15.214 -3.366 10.592 1.00 88.62 201 ILE A N 1
ATOM 1604 C CA . ILE A 1 201 ? -15.925 -3.300 11.869 1.00 88.62 201 ILE A CA 1
ATOM 1605 C C . ILE A 1 201 ? -17.231 -2.559 11.593 1.00 88.62 201 ILE A C 1
ATOM 1607 O O . ILE A 1 201 ? -17.204 -1.390 11.207 1.00 88.62 201 ILE A O 1
ATOM 1611 N N . GLU A 1 202 ? -18.350 -3.261 11.755 1.00 83.88 202 GLU A N 1
ATOM 1612 C CA . GLU A 1 202 ? -19.688 -2.670 11.725 1.00 83.88 202 GLU A CA 1
ATOM 1613 C C . GLU A 1 202 ? -19.943 -1.892 13.022 1.00 83.88 202 GLU A C 1
ATOM 1615 O O . GLU A 1 202 ? -19.466 -2.322 14.080 1.00 83.88 202 GLU A O 1
ATOM 1620 N N . PRO A 1 203 ? -20.688 -0.774 12.966 1.00 76.19 203 PRO A N 1
ATOM 1621 C CA . PRO A 1 203 ? -21.144 -0.114 14.178 1.00 76.19 203 PRO A CA 1
ATOM 1622 C C . PRO A 1 203 ? -22.047 -1.072 14.962 1.00 76.19 203 PRO A C 1
ATOM 1624 O O . PRO A 1 203 ? -22.876 -1.770 14.375 1.00 76.19 203 PRO A O 1
ATOM 1627 N N . GLU A 1 204 ? -21.918 -1.100 16.288 1.00 69.56 204 GLU A N 1
ATOM 1628 C CA . GLU A 1 204 ? -22.889 -1.812 17.119 1.00 69.56 204 GLU A CA 1
ATOM 1629 C C . GLU A 1 204 ? -24.270 -1.177 16.894 1.00 69.56 204 GLU A C 1
ATOM 1631 O O . GLU A 1 204 ? -24.496 -0.007 17.214 1.00 69.56 204 GLU A O 1
ATOM 1636 N N . HIS A 1 205 ? -25.193 -1.925 16.285 1.00 53.31 205 HIS A N 1
ATOM 1637 C CA . HIS A 1 205 ? -26.590 -1.523 16.238 1.00 53.31 205 HIS A CA 1
ATOM 1638 C C . HIS A 1 205 ? -27.104 -1.510 17.676 1.00 53.31 205 HIS A C 1
ATOM 1640 O O . HIS A 1 205 ? -27.178 -2.558 18.315 1.00 53.31 205 HIS A O 1
ATOM 1646 N N . GLU A 1 206 ? -27.481 -0.335 18.184 1.00 46.72 206 GLU A N 1
ATOM 1647 C CA . GLU A 1 206 ? -28.374 -0.281 19.334 1.00 46.72 206 GLU A CA 1
ATOM 1648 C C . GLU A 1 206 ? -29.639 -1.045 18.934 1.00 46.72 206 GLU A C 1
ATOM 1650 O O . GLU A 1 206 ? -30.449 -0.555 18.143 1.00 46.72 206 GLU A O 1
ATOM 1655 N N . GLU A 1 207 ? -29.800 -2.267 19.446 1.00 42.94 207 GLU A N 1
ATOM 1656 C CA . GLU A 1 207 ? -31.097 -2.921 19.498 1.00 42.94 207 GLU A CA 1
ATOM 1657 C C . GLU A 1 207 ? -32.019 -1.962 20.256 1.00 42.94 207 GLU A C 1
ATOM 1659 O O . GLU A 1 207 ? -32.015 -1.888 21.487 1.00 42.94 207 GLU A O 1
ATOM 1664 N N . HIS A 1 208 ? -32.783 -1.157 19.520 1.00 41.97 208 HIS A N 1
ATOM 1665 C CA . HIS A 1 208 ? -33.944 -0.492 20.073 1.00 41.97 208 HIS A CA 1
ATOM 1666 C C . HIS A 1 208 ? -34.891 -1.600 20.511 1.00 41.97 208 HIS A C 1
ATOM 1668 O O . HIS A 1 208 ? -35.637 -2.155 19.711 1.00 41.97 208 HIS A O 1
ATOM 1674 N N . GLY A 1 209 ? -34.801 -1.947 21.795 1.00 40.91 209 GLY A N 1
ATOM 1675 C CA . GLY A 1 209 ? -35.772 -2.786 22.462 1.00 40.91 209 GLY A CA 1
ATOM 1676 C C . GLY A 1 209 ? -37.148 -2.171 22.262 1.00 40.91 209 GLY A C 1
ATOM 1677 O O . GLY A 1 209 ? -37.475 -1.151 22.874 1.00 40.91 209 GLY A O 1
ATOM 1678 N N . GLU A 1 210 ? -37.939 -2.786 21.389 1.00 37.34 210 GLU A N 1
ATOM 1679 C CA . GLU A 1 210 ? -39.378 -2.591 21.368 1.00 37.34 210 GLU A CA 1
ATOM 1680 C C . GLU A 1 210 ? -39.904 -3.001 22.749 1.00 37.34 210 GLU A C 1
ATOM 1682 O O . GLU A 1 210 ? -39.805 -4.157 23.166 1.00 37.34 210 GLU A O 1
ATOM 1687 N N . LYS A 1 211 ? -40.380 -2.000 23.491 1.00 39.50 211 LYS A N 1
ATOM 1688 C CA . LYS A 1 211 ? -41.224 -2.178 24.671 1.00 39.50 211 LYS A CA 1
ATOM 1689 C C . LYS A 1 211 ? -42.678 -2.303 24.254 1.00 39.50 211 LYS A C 1
ATOM 1691 O O . LYS A 1 211 ? -43.082 -1.544 23.345 1.00 39.50 211 LYS A O 1
#

Foldseek 3Di:
DADPVRDDDDPLLCVLLVHDPVQVVCLVVVQFFTLDDNVRRVVLLVLQCVLCVVLPVNQKWKWKDDQRSDFWDPPLVAFDDQALVSLLVLQLVQVVVDDPVVSNVLSVVLSVSCVVSVSHDPDDDGGTDGFCNCVSSNSDVFGAAIEMEIEGADDDPPRDRVSNVVSQVVVCVVRVHHYYYHYDYNVCVPPPDDPSTGTDDHGPPPPPPDD

pLDDT: mean 86.7, std 13.53, range [37.34, 98.0]

Radius of gyration: 19.74 Å; Cα contacts (8 Å, |Δi|>4): 314; chains: 1; bounding box: 67×34×52 Å

Secondary structure (DSSP, 8-state):
-B-TT-PBP-HHHHHHHT--HHHHHHHHTTS--TTS-HHHHHHHHHHHHHHHHHHT-TT-EEEEESTTT-SB---TT-B--SSHHHHHHHHHHHTTTS-HHHHHHHHHHHHHHHHHTTTTSSS---SB-BTTHHHHTTSSSS---EEEEEEES---TT---HHHHHHHHHHHHHHSS-EEEEEEEGGGTTTT--TT-EEEE----------

Sequence (211 aa):
MTDHSGYTFSEREFAFSGVSPEQVWDMRSHRAPLGMRTEQWDECLVELRAALLFDGFGDAEVRLLGPGARFCSQDPRKWFPQNESELRSRVIQHHRGASDDERLRRADNAVAKYRAAGFSQERPKPITAFFDGMYRLDAADEPDGYEFRITASARDPQQDAPALRGWVRRWEGATGRAVSLVLADRGHAGAGLREDDWMVIEPEHEEHGEK

Solvent-accessible surface area (backbone atoms only — not comparable to full-atom values): 11865 Å² total; per-residue (Å²): 101,66,52,98,85,68,45,68,64,50,70,62,57,32,58,69,42,68,48,52,73,63,45,55,48,30,31,75,66,76,56,19,43,55,93,52,51,52,72,58,39,53,52,51,51,56,52,46,53,52,19,30,44,72,57,62,45,61,58,25,29,30,29,39,34,66,44,20,57,30,63,54,46,85,48,88,90,42,55,34,70,87,45,63,69,55,41,30,52,46,20,33,59,71,38,62,89,51,55,70,71,57,24,52,53,49,19,50,52,23,41,50,51,40,44,76,67,53,63,73,47,97,60,90,71,59,62,47,25,38,45,35,45,45,28,75,39,62,57,37,96,57,53,65,32,41,35,35,41,39,33,27,76,83,69,68,91,80,65,78,49,65,44,48,56,48,50,37,55,51,49,22,68,74,63,71,26,55,54,47,80,43,84,43,44,51,94,54,62,74,76,85,67,56,96,83,52,45,76,78,37,75,48,66,74,78,77,77,76,84,125